Protein AF-A0A0A9VYI4-F1 (afdb_monomer_lite)

Secondary structure (DSSP, 8-state):
----------TTPPP----PPPPPPHHHHHHHHHHHHHTTSTTTHHHHHHHIIIIIHHHS-THHHHHSTHHHHHHHHHHHTT-TTHHHHHHHHHHHHHHHHHHHHHHHHHHHHTTS-----S--------------------TT-----HHHHHHHHHHHHTTT-THHHHHHHHH-S-HHHHHH---HHHHHHHHHHHHHHHHHHHHHHHTTTT-HHHHHHHHHHHHHHHHHH--GGGHHHHS-HHHHHHHHHHTT-HHHHHH-HHHHHHHHHHHTTS--TT---HHHHHHHHHHHHHHHHHHHHS----

Structure (mmCIF, N/CA/C/O backbone):
data_AF-A0A0A9VYI4-F1
#
_entry.id   AF-A0A0A9VYI4-F1
#
loop_
_atom_site.group_PDB
_atom_site.id
_atom_site.type_symbol
_atom_site.label_atom_id
_atom_site.label_alt_id
_atom_site.label_comp_id
_atom_site.label_asym_id
_atom_site.label_entity_id
_atom_site.label_seq_id
_atom_site.pdbx_PDB_ins_code
_atom_site.Cartn_x
_atom_site.Cartn_y
_atom_site.Cartn_z
_atom_site.occupancy
_atom_site.B_iso_or_equiv
_atom_site.auth_seq_id
_atom_site.auth_comp_id
_atom_site.auth_asym_id
_atom_site.auth_atom_id
_atom_site.pdbx_PDB_model_num
ATOM 1 N N . SER A 1 1 ? -53.044 5.949 -3.276 1.00 33.69 1 SER A N 1
ATOM 2 C CA . SER A 1 1 ? -52.878 4.978 -4.374 1.00 33.69 1 SER A CA 1
ATOM 3 C C . SER A 1 1 ? -51.502 5.225 -4.975 1.00 33.69 1 SER A C 1
ATOM 5 O O . SER A 1 1 ? -51.352 6.145 -5.762 1.00 33.69 1 SER A O 1
ATOM 7 N N . SER A 1 2 ? -50.434 4.781 -4.315 1.00 30.12 2 SER A N 1
ATOM 8 C CA . SER A 1 2 ? -49.841 3.434 -4.413 1.00 30.12 2 SER A CA 1
ATOM 9 C C . SER A 1 2 ? -49.265 3.139 -5.804 1.00 30.12 2 SER A C 1
ATOM 11 O O . SER A 1 2 ? -49.980 2.727 -6.711 1.00 30.12 2 SER A O 1
ATOM 13 N N . ASP A 1 3 ? -47.951 3.342 -5.850 1.00 31.67 3 ASP A N 1
ATOM 14 C CA . ASP A 1 3 ? -46.929 2.467 -6.419 1.00 31.67 3 ASP A CA 1
ATOM 15 C C . ASP A 1 3 ? -46.517 2.503 -7.897 1.00 31.67 3 ASP A C 1
ATOM 17 O O . ASP A 1 3 ? -47.270 2.246 -8.829 1.00 31.67 3 ASP A O 1
ATOM 21 N N . ALA A 1 4 ? -45.188 2.653 -7.981 1.00 35.19 4 ALA A N 1
ATOM 22 C CA . ALA A 1 4 ? -44.238 1.967 -8.843 1.00 35.19 4 ALA A CA 1
ATOM 23 C C . ALA A 1 4 ? -44.035 2.496 -10.270 1.00 35.19 4 ALA A C 1
ATOM 25 O O . ALA A 1 4 ? -44.777 2.193 -11.196 1.00 35.19 4 ALA A O 1
ATOM 26 N N . ASN A 1 5 ? -42.838 3.051 -10.497 1.00 30.39 5 ASN A N 1
ATOM 27 C CA . ASN A 1 5 ? -41.864 2.177 -11.141 1.00 30.39 5 ASN A CA 1
ATOM 28 C C . ASN A 1 5 ? -40.419 2.422 -10.681 1.00 30.39 5 ASN A C 1
ATOM 30 O O . ASN A 1 5 ? -39.885 3.528 -10.713 1.00 30.39 5 ASN A O 1
ATOM 34 N N . SER A 1 6 ? -39.846 1.317 -10.218 1.00 34.25 6 SER A N 1
ATOM 35 C CA . SER A 1 6 ? -38.499 1.039 -9.732 1.00 34.25 6 SER A CA 1
ATOM 36 C C . SER A 1 6 ? -37.360 1.807 -10.411 1.00 34.25 6 SER A C 1
ATOM 38 O O . SER A 1 6 ? -37.136 1.681 -11.616 1.00 34.25 6 SER A O 1
ATOM 40 N N . LYS A 1 7 ? -36.555 2.494 -9.592 1.00 36.56 7 LYS A N 1
ATOM 41 C CA . LYS A 1 7 ? -35.204 2.938 -9.949 1.00 36.56 7 LYS A CA 1
ATOM 42 C C . LYS A 1 7 ? -34.354 1.716 -10.305 1.00 36.56 7 LYS A C 1
ATOM 44 O O . LYS A 1 7 ? -34.224 0.788 -9.509 1.00 36.56 7 LYS A O 1
ATOM 49 N N . SER A 1 8 ? -33.769 1.739 -11.497 1.00 33.38 8 SER A N 1
ATOM 50 C CA . SER A 1 8 ? -32.748 0.796 -11.940 1.00 33.38 8 SER A CA 1
ATOM 51 C C . SER A 1 8 ? -31.575 0.797 -10.958 1.00 33.38 8 SER A C 1
ATOM 53 O O . SER A 1 8 ? -30.864 1.794 -10.834 1.00 33.38 8 SER A O 1
ATOM 55 N N . ILE A 1 9 ? -31.379 -0.318 -10.263 1.00 41.94 9 ILE A N 1
ATOM 56 C CA . ILE A 1 9 ? -30.203 -0.569 -9.431 1.00 41.94 9 ILE A CA 1
ATOM 57 C C . ILE A 1 9 ? -28.966 -0.521 -10.343 1.00 41.94 9 ILE A C 1
ATOM 59 O O . ILE A 1 9 ? -28.878 -1.252 -11.331 1.00 41.94 9 ILE A O 1
ATOM 63 N N . THR A 1 10 ? -28.055 0.398 -10.037 1.00 43.81 10 THR A N 1
ATOM 64 C CA . THR A 1 10 ? -26.840 0.744 -10.781 1.00 43.81 10 THR A CA 1
ATOM 65 C C . THR A 1 10 ? -25.903 -0.459 -10.921 1.00 43.81 10 THR A C 1
ATOM 67 O O . THR A 1 10 ? -25.236 -0.871 -9.978 1.00 43.81 10 THR A O 1
ATOM 70 N N . LYS A 1 11 ? -25.836 -1.022 -12.132 1.00 45.59 11 LYS A N 1
ATOM 71 C CA . LYS A 1 11 ? -24.975 -2.160 -12.508 1.00 45.59 11 LYS A CA 1
ATOM 72 C C . LYS A 1 11 ? -23.481 -1.812 -12.662 1.00 45.59 11 LYS A C 1
ATOM 74 O O . LYS A 1 11 ? -22.697 -2.716 -12.934 1.00 45.59 11 LYS A O 1
ATOM 79 N N . ASP A 1 12 ? -23.094 -0.551 -12.460 1.00 52.97 12 ASP A N 1
ATOM 80 C CA . ASP A 1 12 ? -21.754 -0.028 -12.784 1.00 52.97 12 ASP A CA 1
ATOM 81 C C . ASP A 1 12 ? -20.868 0.285 -11.561 1.00 52.97 12 ASP A C 1
ATOM 83 O O . ASP A 1 12 ? -19.755 0.789 -11.720 1.00 52.97 12 ASP A O 1
ATOM 87 N N . ALA A 1 13 ? -21.330 -0.002 -10.339 1.00 66.25 13 ALA A N 1
ATOM 88 C CA . ALA A 1 13 ? -20.546 0.248 -9.128 1.00 66.25 13 ALA A CA 1
ATOM 89 C C . ALA A 1 13 ? -19.421 -0.791 -8.976 1.00 66.25 13 ALA A C 1
ATOM 91 O O . ALA A 1 13 ? -19.648 -2.000 -9.085 1.00 66.25 13 ALA A O 1
ATOM 92 N N . TYR A 1 14 ? -18.197 -0.327 -8.725 1.00 77.62 14 TYR A N 1
ATOM 93 C CA . TYR A 1 14 ? -17.054 -1.219 -8.530 1.00 77.62 14 TYR A CA 1
ATOM 94 C C . TYR A 1 14 ? -17.149 -1.873 -7.139 1.00 77.62 14 TYR A C 1
ATOM 96 O O . TYR A 1 14 ? -17.493 -1.189 -6.172 1.00 77.62 14 TYR A O 1
ATOM 104 N N . PRO A 1 15 ? -16.871 -3.184 -6.996 1.00 78.69 15 PRO A N 1
ATOM 105 C CA . PRO A 1 15 ? -17.085 -3.878 -5.733 1.00 78.69 15 PRO A CA 1
ATOM 106 C C . PRO A 1 15 ? -16.186 -3.310 -4.633 1.00 78.69 15 PRO A C 1
ATOM 108 O O . PRO A 1 15 ? -14.973 -3.189 -4.798 1.00 78.69 15 PRO A O 1
ATOM 111 N N . GLN A 1 16 ? -16.794 -3.004 -3.491 1.00 82.12 16 GLN A N 1
ATOM 112 C CA . GLN A 1 16 ? -16.093 -2.578 -2.286 1.00 82.12 16 GLN A CA 1
ATOM 113 C C . GLN A 1 16 ? -16.206 -3.635 -1.195 1.00 82.12 16 GLN A C 1
ATOM 115 O O . GLN A 1 16 ? -17.232 -4.302 -1.058 1.00 82.12 16 GLN A O 1
ATOM 120 N N . ILE A 1 17 ? -15.143 -3.761 -0.403 1.00 83.56 17 ILE A N 1
ATOM 121 C CA . ILE A 1 17 ? -15.076 -4.711 0.705 1.00 83.56 17 ILE A CA 1
ATOM 122 C C . ILE A 1 17 ? -15.491 -3.980 1.979 1.00 83.56 17 ILE A C 1
ATOM 124 O O . ILE A 1 17 ? -14.754 -3.133 2.493 1.00 83.56 17 ILE A O 1
ATOM 128 N N . TYR A 1 18 ? -16.676 -4.331 2.468 1.00 84.06 18 TYR A N 1
ATOM 129 C CA . TYR A 1 18 ? -17.207 -3.902 3.754 1.00 84.06 18 TYR A CA 1
ATOM 130 C C . TYR A 1 18 ? -17.346 -5.110 4.671 1.00 84.06 18 TYR A C 1
ATOM 132 O O . TYR A 1 18 ? -17.880 -6.144 4.271 1.00 84.06 18 TYR A O 1
ATOM 140 N N . TRP A 1 19 ? -16.906 -4.954 5.915 1.00 84.62 19 TRP A N 1
ATOM 141 C CA . TRP A 1 19 ? -17.102 -5.954 6.954 1.00 84.62 19 TRP A CA 1
ATOM 142 C C . TRP A 1 19 ? -18.016 -5.406 8.037 1.00 84.62 19 TRP A C 1
ATOM 144 O O . TRP A 1 19 ? -17.810 -4.303 8.545 1.00 84.62 19 TRP A O 1
ATOM 154 N N . LEU A 1 20 ? -19.030 -6.196 8.382 1.00 81.19 20 LEU A N 1
ATOM 155 C CA . LEU A 1 20 ? -19.974 -5.856 9.437 1.00 81.19 20 LEU A CA 1
ATOM 156 C C . LEU A 1 20 ? -19.250 -5.818 10.783 1.00 81.19 20 LEU A C 1
ATOM 158 O O . LEU A 1 20 ? -18.507 -6.742 11.123 1.00 81.19 20 LEU A O 1
ATOM 162 N N . SER A 1 21 ? -19.476 -4.751 11.547 1.00 80.25 21 SER A N 1
ATOM 163 C CA . SER A 1 21 ? -18.945 -4.662 12.904 1.00 80.25 21 SER A CA 1
ATOM 164 C C . SER A 1 21 ? -19.629 -5.698 13.799 1.00 80.25 21 SER A C 1
ATOM 166 O O . SER A 1 21 ? -20.859 -5.790 13.775 1.00 80.25 21 SER A O 1
ATOM 168 N N . PRO A 1 22 ? -18.880 -6.447 14.627 1.00 83.75 22 PRO A N 1
ATOM 169 C CA . PRO A 1 22 ? -19.485 -7.222 15.700 1.00 83.75 22 PRO A CA 1
ATOM 170 C C . PRO A 1 22 ? -20.132 -6.285 16.731 1.00 83.75 22 PRO A C 1
ATOM 172 O O . PRO A 1 22 ? -19.741 -5.120 16.864 1.00 83.75 22 PRO A O 1
ATOM 175 N N . ALA A 1 23 ? -21.112 -6.807 17.470 1.00 84.81 23 ALA A N 1
ATOM 176 C CA . ALA A 1 23 ? -21.667 -6.115 18.626 1.00 84.81 23 ALA A CA 1
ATOM 177 C C . ALA A 1 23 ? -20.624 -6.091 19.750 1.00 84.81 23 ALA A C 1
ATOM 179 O O . ALA A 1 23 ? -20.079 -7.133 20.111 1.00 84.81 23 ALA A O 1
ATOM 180 N N . LEU A 1 24 ? -20.349 -4.902 20.284 1.00 86.94 24 LEU A N 1
ATOM 181 C CA . LEU A 1 24 ? -19.372 -4.697 21.351 1.00 86.94 24 LEU A CA 1
ATOM 182 C C . LEU A 1 24 ? -20.066 -4.513 22.692 1.00 86.94 24 LEU A C 1
ATOM 184 O O . LEU A 1 24 ? -21.113 -3.865 22.771 1.00 86.94 24 LEU A O 1
ATOM 188 N N . ALA A 1 25 ? -19.456 -5.045 23.751 1.00 89.56 25 ALA A N 1
ATOM 189 C CA . ALA A 1 25 ? -19.899 -4.753 25.103 1.00 89.56 25 ALA A CA 1
ATOM 190 C C . ALA A 1 25 ? -19.593 -3.289 25.463 1.00 89.56 25 ALA A C 1
ATOM 192 O O . ALA A 1 25 ? -18.693 -2.653 24.911 1.00 89.56 25 ALA A O 1
ATOM 193 N N . GLU A 1 26 ? -20.317 -2.731 26.433 1.00 90.06 26 GLU A N 1
ATOM 194 C CA . GLU A 1 26 ? -20.100 -1.341 26.853 1.00 90.06 26 GLU A CA 1
ATOM 195 C C . GLU A 1 26 ? -18.687 -1.118 27.426 1.00 90.06 26 GLU A C 1
ATOM 197 O O . GLU A 1 26 ? -18.101 -0.047 27.249 1.00 90.06 26 GLU A O 1
ATOM 202 N N . SER A 1 27 ? -18.117 -2.136 28.082 1.00 91.38 27 SER A N 1
ATOM 203 C CA . SER A 1 27 ? -16.725 -2.138 28.549 1.00 91.38 27 SER A CA 1
ATOM 204 C C . SER A 1 27 ? -15.740 -1.956 27.398 1.00 91.38 27 SER A C 1
ATOM 206 O O . SER A 1 27 ? -14.830 -1.137 27.491 1.00 91.38 27 SER A O 1
ATOM 208 N N . ASP A 1 28 ? -15.965 -2.659 26.294 1.00 90.94 28 ASP A N 1
ATOM 209 C CA . ASP A 1 28 ? -15.087 -2.658 25.126 1.00 90.94 28 ASP A CA 1
ATOM 210 C C . ASP A 1 28 ? -15.102 -1.295 24.437 1.00 90.94 28 ASP A C 1
ATOM 212 O O . ASP A 1 28 ? -14.060 -0.728 24.111 1.00 90.94 28 ASP A O 1
ATOM 216 N N . ILE A 1 29 ? -16.294 -0.707 24.310 1.00 89.19 29 ILE A N 1
ATOM 217 C CA . ILE A 1 29 ? -16.465 0.647 23.779 1.00 89.19 29 ILE A CA 1
ATOM 218 C C . ILE A 1 29 ? -15.710 1.663 24.651 1.00 89.19 29 ILE A C 1
ATOM 220 O O . ILE A 1 29 ? -15.087 2.588 24.124 1.00 89.19 29 ILE A O 1
ATOM 224 N N . LYS A 1 30 ? -15.734 1.507 25.983 1.00 91.38 30 LYS A N 1
ATOM 225 C CA . LYS A 1 30 ? -14.969 2.371 26.899 1.00 91.38 30 LYS A CA 1
ATOM 226 C C . LYS A 1 30 ? -13.463 2.217 26.682 1.00 91.38 30 LYS A C 1
ATOM 228 O O . LYS A 1 30 ? -12.783 3.237 26.612 1.00 91.38 30 LYS A O 1
ATOM 233 N N . VAL A 1 31 ? -12.958 0.993 26.509 1.00 92.12 31 VAL A N 1
ATOM 234 C CA . VAL A 1 31 ? -11.537 0.743 26.201 1.00 92.12 31 VAL A CA 1
ATOM 235 C C . VAL A 1 31 ? -11.129 1.452 24.909 1.00 92.12 31 VAL A C 1
ATOM 237 O O . VAL A 1 31 ? -10.170 2.224 24.917 1.00 92.12 31 VAL A O 1
ATOM 240 N N . LEU A 1 32 ? -11.886 1.273 23.822 1.00 91.31 32 LEU A N 1
ATOM 241 C CA . LEU A 1 32 ? -11.589 1.900 22.528 1.00 91.31 32 LEU A CA 1
ATOM 242 C C . LEU A 1 32 ? -11.612 3.434 22.601 1.00 91.31 32 LEU A C 1
ATOM 244 O O . LEU A 1 32 ? -10.727 4.093 22.053 1.00 91.31 32 LEU A O 1
ATOM 248 N N . ARG A 1 33 ? -12.572 4.018 23.332 1.00 91.12 33 ARG A N 1
ATOM 249 C CA . ARG A 1 33 ? -12.625 5.473 23.558 1.00 91.12 33 ARG A CA 1
ATOM 250 C C . ARG A 1 33 ? -11.429 5.982 24.353 1.00 91.12 33 ARG A C 1
ATOM 252 O O . ARG A 1 33 ? -10.874 7.014 23.983 1.00 91.12 33 ARG A O 1
ATOM 259 N N . THR A 1 34 ? -11.019 5.276 25.406 1.00 92.62 34 THR A N 1
ATOM 260 C CA . THR A 1 34 ? -9.830 5.640 26.190 1.00 92.62 34 THR A CA 1
ATOM 261 C C . THR A 1 34 ? -8.583 5.617 25.314 1.00 92.62 34 THR A C 1
ATOM 263 O O . THR A 1 34 ? -7.843 6.596 25.295 1.00 92.62 34 THR A O 1
ATOM 266 N N . VAL A 1 35 ? -8.398 4.567 24.508 1.00 93.19 35 VAL A N 1
ATOM 267 C CA . VAL A 1 35 ? -7.280 4.485 23.556 1.00 93.19 35 VAL A CA 1
ATOM 268 C C . VAL A 1 35 ? -7.323 5.646 22.565 1.00 93.19 35 VAL A C 1
ATOM 270 O O . VAL A 1 35 ? -6.321 6.334 22.384 1.00 93.19 35 VAL A O 1
ATOM 273 N N . SER A 1 36 ? -8.483 5.931 21.963 1.00 91.69 36 SER A N 1
ATOM 274 C CA . SER A 1 36 ? -8.618 7.068 21.047 1.00 91.69 36 SER A CA 1
ATOM 275 C C . SER A 1 36 ? -8.328 8.414 21.720 1.00 91.69 36 SER A C 1
ATOM 277 O O . SER A 1 36 ? -7.853 9.322 21.036 1.00 91.69 36 SER A O 1
ATOM 279 N N . HIS A 1 37 ? -8.634 8.579 23.008 1.00 91.88 37 HIS A N 1
ATOM 280 C CA . HIS A 1 37 ? -8.335 9.801 23.750 1.00 91.88 37 HIS A CA 1
ATOM 281 C C . HIS A 1 37 ? -6.833 9.926 24.025 1.00 91.88 37 HIS A C 1
ATOM 283 O O . HIS A 1 37 ? -6.243 10.948 23.681 1.00 91.88 37 HIS A O 1
ATOM 289 N N . SER A 1 38 ? -6.196 8.868 24.531 1.00 92.56 38 SER A N 1
ATOM 290 C CA . SER A 1 38 ? -4.756 8.852 24.817 1.00 92.56 38 SER A CA 1
ATOM 291 C C . SER A 1 38 ? -3.892 8.977 23.559 1.00 92.56 38 SER A C 1
ATOM 293 O O . SER A 1 38 ? -2.821 9.567 23.618 1.00 92.56 38 SER A O 1
ATOM 295 N N . LEU A 1 39 ? -4.358 8.514 22.392 1.00 90.25 39 LEU A N 1
ATOM 296 C CA . LEU A 1 39 ? -3.672 8.757 21.113 1.00 90.25 39 LEU A CA 1
ATOM 297 C C . LEU A 1 39 ? -3.637 10.241 20.712 1.00 90.25 39 LEU A C 1
ATOM 299 O O . LEU A 1 39 ? -2.783 10.641 19.925 1.00 90.25 39 LEU A O 1
ATOM 303 N N . ARG A 1 40 ? -4.572 11.057 21.209 1.00 88.62 40 ARG A N 1
ATOM 304 C CA . ARG A 1 40 ? -4.614 12.504 20.939 1.00 88.62 40 ARG A CA 1
ATOM 305 C C . ARG A 1 40 ? -3.792 13.307 21.944 1.00 88.62 40 ARG A C 1
ATOM 307 O O . ARG A 1 40 ? -3.509 14.475 21.680 1.00 88.62 40 ARG A O 1
ATOM 314 N N . ASP A 1 41 ? -3.423 12.693 23.062 1.00 89.00 41 ASP A N 1
ATOM 315 C CA . ASP A 1 41 ? -2.553 13.279 24.070 1.00 89.00 41 ASP A CA 1
ATOM 316 C C . ASP A 1 41 ? -1.083 13.053 23.693 1.00 89.00 41 ASP A C 1
ATOM 318 O O . ASP A 1 41 ? -0.644 11.927 23.467 1.00 89.00 41 ASP A O 1
ATOM 322 N N . ARG A 1 42 ? -0.302 14.133 23.628 1.00 83.06 42 ARG A N 1
ATOM 323 C CA . ARG A 1 42 ? 1.111 14.077 23.234 1.00 83.06 42 ARG A CA 1
ATOM 324 C C . ARG A 1 42 ? 1.964 13.294 24.224 1.00 83.06 42 ARG A C 1
ATOM 326 O O . ARG A 1 42 ? 2.914 12.653 23.791 1.00 83.06 42 ARG A O 1
ATOM 333 N N . GLU A 1 43 ? 1.637 13.339 25.511 1.00 86.31 43 GLU A N 1
ATOM 334 C CA . GLU A 1 43 ? 2.449 12.690 26.545 1.00 86.31 43 GLU A CA 1
ATOM 335 C C . GLU A 1 43 ? 2.191 11.185 26.624 1.00 86.31 43 GLU A C 1
ATOM 337 O O . GLU A 1 43 ? 3.098 10.430 26.949 1.00 86.31 43 GLU A O 1
ATOM 342 N N . GLN A 1 44 ? 0.974 10.751 26.285 1.00 88.62 44 GLN A N 1
ATOM 343 C CA . GLN A 1 44 ? 0.540 9.355 26.409 1.00 88.62 44 GLN A CA 1
ATOM 344 C C . GLN A 1 44 ? 0.474 8.613 25.072 1.00 88.62 44 GLN A C 1
ATOM 346 O O . GLN A 1 44 ? 0.225 7.404 25.046 1.00 88.62 44 GLN A O 1
ATOM 351 N N . CYS A 1 45 ? 0.652 9.313 23.944 1.00 90.06 45 CYS A N 1
ATOM 352 C CA . CYS A 1 45 ? 0.449 8.718 22.627 1.00 90.06 45 CYS A CA 1
ATOM 353 C C . CYS A 1 45 ? 1.345 7.496 22.396 1.00 90.06 45 CYS A C 1
ATOM 355 O O . CYS A 1 45 ? 0.888 6.512 21.821 1.00 90.06 45 CYS A O 1
ATOM 357 N N . ARG A 1 46 ? 2.593 7.500 22.877 1.00 89.88 46 ARG A N 1
ATOM 358 C CA . ARG A 1 46 ? 3.529 6.386 22.682 1.00 89.88 46 ARG A CA 1
ATOM 359 C C . ARG A 1 46 ? 3.066 5.121 23.404 1.00 89.88 46 ARG A C 1
ATOM 361 O O . ARG A 1 46 ? 3.070 4.037 22.818 1.00 89.88 46 ARG A O 1
ATOM 368 N N . GLU A 1 47 ? 2.663 5.249 24.660 1.00 92.12 47 GLU A N 1
ATOM 369 C CA . GLU A 1 47 ? 2.129 4.172 25.493 1.00 92.12 47 GLU A CA 1
ATOM 370 C C . GLU A 1 47 ? 0.813 3.657 24.909 1.00 92.12 47 GLU A C 1
ATOM 372 O O . GLU A 1 47 ? 0.625 2.446 24.799 1.00 92.12 47 GLU A O 1
ATOM 377 N N . ALA A 1 48 ? -0.047 4.565 24.440 1.00 93.56 48 ALA A N 1
ATOM 378 C CA . ALA A 1 48 ? -1.301 4.225 23.781 1.00 93.56 48 ALA A CA 1
ATOM 379 C C . ALA A 1 48 ? -1.087 3.448 22.472 1.00 93.56 48 ALA A C 1
ATOM 381 O O . ALA A 1 48 ? -1.774 2.455 22.249 1.00 93.56 48 ALA A O 1
ATOM 382 N N . ILE A 1 49 ? -0.119 3.835 21.629 1.00 93.00 49 ILE A N 1
ATOM 383 C CA . ILE A 1 49 ? 0.215 3.091 20.400 1.00 93.00 49 ILE A CA 1
ATOM 384 C C . ILE A 1 49 ? 0.755 1.698 20.744 1.00 93.00 49 ILE A C 1
ATOM 386 O O . ILE A 1 49 ? 0.389 0.718 20.096 1.00 93.00 49 ILE A O 1
ATOM 390 N N . ASN A 1 50 ? 1.610 1.583 21.765 1.00 92.88 50 ASN A N 1
ATOM 391 C CA . ASN A 1 50 ? 2.130 0.284 22.190 1.00 92.88 50 ASN A CA 1
ATOM 392 C C . ASN A 1 50 ? 1.008 -0.622 22.699 1.00 92.88 50 ASN A C 1
ATOM 394 O O . ASN A 1 50 ? 0.897 -1.746 22.224 1.00 92.88 50 ASN A O 1
ATOM 398 N N . PHE A 1 51 ? 0.154 -0.121 23.594 1.00 93.19 51 PHE A N 1
ATOM 399 C CA . PHE A 1 51 ? -1.004 -0.859 24.096 1.00 93.19 51 PHE A CA 1
ATOM 400 C C . PHE A 1 51 ? -1.964 -1.256 22.968 1.00 93.19 51 PHE A C 1
ATOM 402 O O . PHE A 1 51 ? -2.441 -2.391 22.925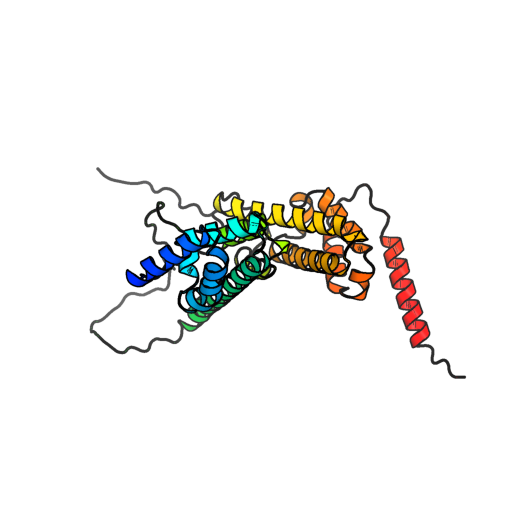 1.00 93.19 51 PHE A O 1
ATOM 409 N N . LEU A 1 52 ? -2.193 -0.351 22.010 1.00 93.94 52 LEU A N 1
ATOM 410 C CA . LEU A 1 52 ? -2.990 -0.640 20.826 1.00 93.94 52 LEU A CA 1
ATOM 411 C C . LEU A 1 52 ? -2.394 -1.811 20.034 1.00 93.94 52 LEU A C 1
ATOM 413 O O . LEU A 1 52 ? -3.095 -2.767 19.722 1.00 93.94 52 LEU A O 1
ATOM 417 N N . SER A 1 53 ? -1.094 -1.758 19.751 1.00 91.94 53 SER A N 1
ATOM 418 C CA . SER A 1 53 ? -0.402 -2.763 18.945 1.00 91.94 53 SER A CA 1
ATOM 419 C C . SER A 1 53 ? -0.278 -4.127 19.627 1.00 91.94 53 SER A C 1
ATOM 421 O O . SER A 1 53 ? -0.286 -5.140 18.930 1.00 91.94 53 SER A O 1
ATOM 423 N N . THR A 1 54 ? -0.108 -4.174 20.951 1.00 91.00 54 THR A N 1
ATOM 424 C CA . THR A 1 54 ? 0.197 -5.422 21.672 1.00 91.00 54 THR A CA 1
ATOM 425 C C . THR A 1 54 ? -1.022 -6.098 22.280 1.00 91.00 54 THR A C 1
ATOM 427 O O . THR A 1 54 ? -1.016 -7.319 22.399 1.00 91.00 54 THR A O 1
ATOM 430 N N . VAL A 1 55 ? -2.045 -5.331 22.661 1.00 91.94 55 VAL A N 1
ATOM 431 C CA . VAL A 1 55 ? -3.233 -5.848 23.354 1.00 91.94 55 VAL A CA 1
ATOM 432 C C . VAL A 1 55 ? -4.459 -5.684 22.468 1.00 91.94 55 VAL A C 1
ATOM 434 O O . VAL A 1 55 ? -5.052 -6.655 22.013 1.00 91.94 55 VAL A O 1
ATOM 437 N N . VAL A 1 56 ? -4.799 -4.442 22.132 1.00 93.06 56 VAL A N 1
ATOM 438 C CA . VAL A 1 56 ? -6.087 -4.123 21.502 1.00 93.06 56 VAL A CA 1
ATOM 439 C C . VAL A 1 56 ? -6.214 -4.751 20.109 1.00 93.06 56 VAL A C 1
ATOM 441 O O . VAL A 1 56 ? -7.250 -5.321 19.796 1.00 93.06 56 VAL A O 1
ATOM 444 N N . LEU A 1 57 ? -5.170 -4.716 19.275 1.00 91.75 57 LEU A N 1
ATOM 445 C CA . LEU A 1 57 ? -5.199 -5.357 17.950 1.00 91.75 57 LEU A CA 1
ATOM 446 C C . LEU A 1 57 ? -5.238 -6.895 17.996 1.00 91.75 57 LEU A C 1
ATOM 448 O O . LEU A 1 57 ? -5.529 -7.513 16.971 1.00 91.75 57 LEU A O 1
ATOM 452 N N . GLN A 1 58 ? -4.920 -7.504 19.142 1.00 89.00 58 GLN A N 1
ATOM 453 C CA . GLN A 1 58 ? -4.989 -8.954 19.341 1.00 89.00 58 GLN A CA 1
ATOM 454 C C . GLN A 1 58 ? -6.361 -9.382 19.874 1.00 89.00 58 GLN A C 1
ATOM 456 O O . GLN A 1 58 ? -6.887 -10.409 19.448 1.00 89.00 58 GLN A O 1
ATOM 461 N N . ASP A 1 59 ? -6.946 -8.576 20.761 1.00 89.38 59 ASP A N 1
ATOM 462 C CA . ASP A 1 59 ? -8.217 -8.883 21.422 1.00 89.38 59 ASP A CA 1
ATOM 463 C C . ASP A 1 59 ? -9.436 -8.480 20.580 1.00 89.38 59 ASP A C 1
ATOM 465 O O . ASP A 1 59 ? -10.496 -9.104 20.668 1.00 89.38 59 ASP A O 1
ATOM 469 N N . PHE A 1 60 ? -9.297 -7.449 19.740 1.00 90.25 60 PHE A N 1
ATOM 470 C CA . PHE A 1 60 ? -10.384 -6.929 18.919 1.00 90.25 60 PHE A CA 1
ATOM 471 C C . PHE A 1 60 ? -10.235 -7.319 17.450 1.00 90.25 60 PHE A C 1
ATOM 473 O O . PHE A 1 60 ? -9.171 -7.131 16.852 1.00 90.25 60 PHE A O 1
ATOM 480 N N . PRO A 1 61 ? -11.315 -7.788 16.805 1.00 90.19 61 PRO A N 1
ATOM 481 C CA . PRO A 1 61 ? -11.269 -8.086 15.389 1.00 90.19 61 PRO A CA 1
ATOM 482 C C . PRO A 1 61 ? -11.135 -6.795 14.551 1.00 90.19 61 PRO A C 1
ATOM 484 O O . PRO A 1 61 ? -11.741 -5.763 14.868 1.00 90.19 61 PRO A O 1
ATOM 487 N N . PRO A 1 62 ? -10.355 -6.824 13.456 1.00 90.31 62 PRO A N 1
ATOM 488 C CA . PRO A 1 62 ? -9.870 -5.612 12.801 1.00 90.31 62 PRO A CA 1
ATOM 489 C C . PRO A 1 62 ? -10.970 -4.789 12.113 1.00 90.31 62 PRO A C 1
ATOM 491 O O . PRO A 1 62 ? -10.811 -3.583 11.925 1.00 90.31 62 PRO A O 1
ATOM 494 N N . GLN A 1 63 ? -12.115 -5.397 11.780 1.00 89.62 63 GLN A N 1
ATOM 495 C CA . GLN A 1 63 ? -13.257 -4.688 11.199 1.00 89.62 63 GLN A CA 1
ATOM 496 C C . GLN A 1 63 ? -13.855 -3.620 12.123 1.00 89.62 63 GLN A C 1
ATOM 498 O O . GLN A 1 63 ? -14.502 -2.697 11.631 1.00 89.62 63 GLN A O 1
ATOM 503 N N . ILE A 1 64 ? -13.641 -3.705 13.441 1.00 90.38 64 ILE A N 1
ATOM 504 C CA . ILE A 1 64 ? -14.128 -2.686 14.381 1.00 90.38 64 ILE A CA 1
ATOM 505 C C . ILE A 1 64 ? -13.496 -1.335 14.063 1.00 90.38 64 ILE A C 1
ATOM 507 O O . ILE A 1 64 ? -14.203 -0.339 13.998 1.00 90.38 64 ILE A O 1
ATOM 511 N N . PHE A 1 65 ? -12.194 -1.305 13.785 1.00 91.00 65 PHE A N 1
ATOM 512 C CA . PHE A 1 65 ? -11.462 -0.063 13.524 1.00 91.00 65 PHE A CA 1
ATOM 513 C C . PHE A 1 65 ? -11.796 0.551 12.160 1.00 91.00 65 PHE A C 1
ATOM 515 O O . PHE A 1 65 ? -11.632 1.752 11.965 1.00 91.00 65 PHE A O 1
ATOM 522 N N . LEU A 1 66 ? -12.279 -0.257 11.210 1.00 89.12 66 LEU A N 1
ATOM 523 C CA . LEU A 1 66 ? -12.825 0.254 9.951 1.00 89.12 66 LEU A CA 1
ATOM 524 C C . LEU A 1 66 ? -14.211 0.884 10.152 1.00 89.12 66 LEU A C 1
ATOM 526 O O . LEU A 1 66 ? -14.546 1.856 9.480 1.00 89.12 66 LEU A O 1
ATOM 530 N N . ASN A 1 67 ? -15.005 0.367 11.093 1.00 87.19 67 ASN A N 1
ATOM 531 C CA . ASN A 1 67 ? -16.329 0.903 11.403 1.00 87.19 67 ASN A CA 1
ATOM 532 C C . ASN A 1 67 ? -16.275 2.128 12.331 1.00 87.19 67 ASN A C 1
ATOM 534 O O . ASN A 1 67 ? -16.900 3.143 12.031 1.00 87.19 67 ASN A O 1
ATOM 538 N N . ASP A 1 68 ? -15.487 2.068 13.404 1.00 86.06 68 ASP A N 1
ATOM 539 C CA . ASP A 1 68 ? -15.133 3.207 14.252 1.00 86.06 68 ASP A CA 1
ATOM 540 C C . ASP A 1 68 ? -13.723 3.696 13.901 1.00 86.06 68 ASP A C 1
ATOM 542 O O . ASP A 1 68 ? -12.704 3.233 14.422 1.00 86.06 68 ASP A O 1
ATOM 546 N N . THR A 1 69 ? -13.667 4.671 12.996 1.00 88.06 69 THR A N 1
ATOM 547 C CA . THR A 1 69 ? -12.412 5.168 12.425 1.00 88.06 69 THR A CA 1
ATOM 548 C C . THR A 1 69 ? -11.640 6.103 13.355 1.00 88.06 69 THR A C 1
ATOM 550 O O . THR A 1 69 ? -10.595 6.614 12.956 1.00 88.06 69 THR A O 1
ATOM 553 N N . SER A 1 70 ? -12.131 6.390 14.565 1.00 88.75 70 SER A N 1
ATOM 554 C CA . SER A 1 70 ? -11.535 7.381 15.478 1.00 88.75 70 SER A CA 1
ATOM 555 C C . SER A 1 70 ? -10.069 7.076 15.817 1.00 88.75 70 SER A C 1
ATOM 557 O O . SER A 1 70 ? -9.209 7.967 15.776 1.00 88.75 70 SER A O 1
ATOM 559 N N . VAL A 1 71 ? -9.772 5.801 16.074 1.00 90.44 71 VAL A N 1
ATOM 560 C CA . VAL A 1 71 ? -8.420 5.290 16.331 1.00 90.44 71 VAL A CA 1
ATOM 561 C C . VAL A 1 71 ? -7.552 5.405 15.075 1.00 90.44 71 VAL A C 1
ATOM 563 O O . VAL A 1 71 ? -6.458 5.967 15.140 1.00 90.44 71 VAL A O 1
ATOM 566 N N . LEU A 1 72 ? -8.051 4.955 13.915 1.00 90.50 72 LEU A N 1
ATOM 567 C CA . LEU A 1 72 ? -7.301 4.995 12.652 1.00 90.50 72 LEU A CA 1
ATOM 568 C C . LEU A 1 72 ? -6.987 6.423 12.203 1.00 90.50 72 LEU A C 1
ATOM 570 O O . LEU A 1 72 ? -5.863 6.705 11.803 1.00 90.50 72 LEU A O 1
ATOM 574 N N . GLN A 1 73 ? -7.945 7.342 12.309 1.00 89.31 73 GLN A N 1
ATOM 575 C CA . GLN A 1 73 ? -7.735 8.755 11.991 1.00 89.31 73 GLN A CA 1
ATOM 576 C C . GLN A 1 73 ? -6.667 9.382 12.893 1.00 89.31 73 GLN A C 1
ATOM 578 O O . GLN A 1 73 ? -5.842 10.160 12.413 1.00 89.31 73 GLN A O 1
ATOM 583 N N . SER A 1 74 ? -6.649 9.020 14.180 1.00 89.62 74 SER A N 1
ATOM 584 C CA . SER A 1 74 ? -5.636 9.502 15.124 1.00 89.62 74 SER A CA 1
ATOM 585 C C . SER A 1 74 ? -4.247 8.954 14.769 1.00 89.62 74 SER A C 1
ATOM 587 O O . SER A 1 74 ? -3.298 9.728 14.677 1.00 89.62 74 SER A O 1
ATOM 589 N N . LEU A 1 75 ? -4.132 7.655 14.460 1.00 89.50 75 LEU A N 1
ATOM 590 C CA . LEU A 1 75 ? -2.875 7.047 14.001 1.00 89.50 75 LEU A CA 1
ATOM 591 C C . LEU A 1 75 ? -2.364 7.660 12.692 1.00 89.50 75 LEU A C 1
ATOM 593 O O . LEU A 1 75 ? -1.189 7.999 12.588 1.00 89.50 75 LEU A O 1
ATOM 597 N N . LEU A 1 76 ? -3.239 7.831 11.700 1.00 87.94 76 LEU A N 1
ATOM 598 C CA . LEU A 1 76 ? -2.881 8.410 10.404 1.00 87.94 76 LEU A CA 1
ATOM 599 C C . LEU A 1 76 ? -2.437 9.871 10.526 1.00 87.94 76 LEU A C 1
ATOM 601 O O . LEU A 1 76 ? -1.550 10.298 9.793 1.00 87.94 76 LEU A O 1
ATOM 605 N N . ARG A 1 77 ? -3.030 10.634 11.450 1.00 88.00 77 ARG A N 1
ATOM 606 C CA . ARG A 1 77 ? -2.590 11.998 11.764 1.00 88.00 77 ARG A CA 1
ATOM 607 C C . ARG A 1 77 ? -1.200 12.007 12.404 1.00 88.00 77 ARG A C 1
ATOM 609 O O . ARG A 1 77 ? -0.339 12.756 11.962 1.00 88.00 77 ARG A O 1
ATOM 616 N N . LEU A 1 78 ? -0.957 11.140 13.390 1.00 87.69 78 LEU A N 1
ATOM 617 C CA . LEU A 1 78 ? 0.360 11.017 14.030 1.00 87.69 78 LEU A CA 1
ATOM 618 C C . LEU A 1 78 ? 1.457 10.587 13.045 1.00 87.69 78 LEU A C 1
ATOM 620 O O . LEU A 1 78 ? 2.607 11.005 13.185 1.00 87.69 78 LEU A O 1
ATOM 624 N N . ALA A 1 79 ? 1.099 9.763 12.056 1.00 86.00 79 ALA A N 1
ATOM 625 C CA . ALA A 1 79 ? 2.003 9.330 10.999 1.00 86.00 79 ALA A CA 1
ATOM 626 C C . ALA A 1 79 ? 2.383 10.484 10.051 1.00 86.00 79 ALA A C 1
ATOM 628 O O . ALA A 1 79 ? 3.533 10.586 9.629 1.00 86.00 79 ALA A O 1
ATOM 629 N N . GLU A 1 80 ? 1.428 11.365 9.745 1.00 82.62 80 GLU A N 1
ATOM 630 C CA . GLU A 1 80 ? 1.621 12.534 8.881 1.00 82.62 80 GLU A CA 1
ATOM 631 C C . GLU A 1 80 ? 2.480 13.621 9.542 1.00 82.62 80 GLU A C 1
ATOM 633 O O . GLU A 1 80 ? 3.352 14.195 8.890 1.00 82.62 80 GLU A O 1
ATOM 638 N N . ASP A 1 81 ? 2.305 13.839 10.848 1.00 82.00 81 ASP A N 1
ATOM 639 C CA . ASP A 1 81 ? 3.021 14.867 11.615 1.00 82.00 81 ASP A CA 1
ATOM 640 C C . ASP A 1 81 ? 4.531 14.569 11.796 1.00 82.00 81 ASP A C 1
ATOM 642 O O . ASP A 1 81 ? 5.246 15.382 12.384 1.00 82.00 81 ASP A O 1
ATOM 646 N N . LYS A 1 82 ? 5.035 13.418 11.310 1.00 75.06 82 LYS A N 1
ATOM 647 C CA . LYS A 1 82 ? 6.445 12.967 11.418 1.00 75.06 82 LYS A CA 1
ATOM 648 C C . LYS A 1 82 ? 7.037 13.180 12.816 1.00 75.06 82 LYS A C 1
ATOM 650 O O . LYS A 1 82 ? 8.138 13.702 12.992 1.00 75.06 82 LYS A O 1
ATOM 655 N N . THR A 1 83 ? 6.260 12.801 13.825 1.00 73.25 83 THR A N 1
ATOM 656 C CA . THR A 1 83 ? 6.621 12.956 15.239 1.00 73.25 83 THR A CA 1
ATOM 657 C C . THR A 1 83 ? 7.810 12.062 15.620 1.00 73.25 83 THR A C 1
ATOM 659 O O . THR A 1 83 ? 8.147 11.111 14.915 1.00 73.25 83 THR A O 1
ATOM 662 N N . HIS A 1 84 ? 8.402 12.290 16.799 1.00 73.88 84 HIS A N 1
ATOM 663 C CA . HIS A 1 84 ? 9.434 11.411 17.378 1.00 73.88 84 HIS A CA 1
ATOM 664 C C . HIS A 1 84 ? 8.979 9.952 17.609 1.00 73.88 84 HIS A C 1
ATOM 666 O O . HIS A 1 84 ? 9.782 9.131 18.041 1.00 73.88 84 HIS A O 1
ATOM 672 N N . HIS A 1 85 ? 7.711 9.620 17.343 1.00 82.62 85 HIS A N 1
ATOM 673 C CA . HIS A 1 85 ? 7.126 8.287 17.512 1.00 82.62 85 HIS A CA 1
ATOM 674 C C . HIS A 1 85 ? 6.789 7.607 16.177 1.00 82.62 85 HIS A C 1
ATOM 676 O O . HIS A 1 85 ? 6.030 6.637 16.151 1.00 82.62 85 HIS A O 1
ATOM 682 N N . GLN A 1 86 ? 7.314 8.123 15.060 1.00 84.56 86 GLN A N 1
ATOM 683 C CA . GLN A 1 86 ? 6.997 7.641 13.715 1.00 84.56 86 GLN A CA 1
ATOM 684 C C . GLN A 1 86 ? 7.276 6.138 13.537 1.00 84.56 86 GLN A C 1
ATOM 686 O O . GLN A 1 86 ? 6.485 5.439 12.907 1.00 84.56 86 GLN A O 1
ATOM 691 N N . ASP A 1 87 ? 8.349 5.620 14.133 1.00 86.56 87 ASP A N 1
ATOM 692 C CA . ASP A 1 87 ? 8.699 4.196 14.131 1.00 86.56 87 ASP A CA 1
ATOM 693 C C . ASP A 1 87 ? 7.612 3.331 14.792 1.00 86.56 87 ASP A C 1
ATOM 695 O O . ASP A 1 87 ? 7.177 2.321 14.230 1.00 86.56 87 ASP A O 1
ATOM 699 N N . VAL A 1 88 ? 7.117 3.758 15.957 1.00 89.00 88 VAL A N 1
ATOM 700 C CA . VAL A 1 88 ? 6.077 3.046 16.710 1.00 89.00 88 VAL A CA 1
ATOM 701 C C . VAL A 1 88 ? 4.740 3.095 15.964 1.00 89.00 88 VAL A C 1
ATOM 703 O O . VAL A 1 88 ? 4.032 2.087 15.904 1.00 89.00 88 VAL A O 1
ATOM 706 N N . VAL A 1 89 ? 4.411 4.235 15.344 1.00 90.69 89 VAL A N 1
ATOM 707 C CA . VAL A 1 89 ? 3.193 4.403 14.534 1.00 90.69 89 VAL A CA 1
ATOM 708 C C . VAL A 1 89 ? 3.220 3.498 13.298 1.00 90.69 89 VAL A C 1
ATOM 710 O O . VAL A 1 89 ? 2.261 2.762 13.062 1.00 90.69 89 VAL A O 1
ATOM 713 N N . ILE A 1 90 ? 4.320 3.501 12.535 1.00 89.88 90 ILE A N 1
ATOM 714 C CA . ILE A 1 90 ? 4.488 2.650 11.343 1.00 89.88 90 ILE A CA 1
ATOM 715 C C . ILE A 1 90 ? 4.381 1.170 11.720 1.00 89.88 90 ILE A C 1
ATOM 717 O O . ILE A 1 90 ? 3.715 0.399 11.021 1.00 89.88 90 ILE A O 1
ATOM 721 N N . ARG A 1 91 ? 4.988 0.766 12.844 1.00 90.19 91 ARG A N 1
ATOM 722 C CA . ARG A 1 91 ? 4.874 -0.604 13.356 1.00 90.19 91 ARG A CA 1
ATOM 723 C C . ARG A 1 91 ? 3.424 -0.963 13.672 1.00 90.19 91 ARG A C 1
ATOM 725 O O . ARG A 1 91 ? 2.945 -1.983 13.191 1.00 90.19 91 ARG A O 1
ATOM 732 N N . CYS A 1 92 ? 2.706 -0.114 14.405 1.00 92.19 92 CYS A N 1
ATOM 733 C CA . CYS A 1 92 ? 1.302 -0.356 14.744 1.00 92.19 92 CYS A CA 1
ATOM 734 C C . CYS A 1 92 ? 0.412 -0.479 13.496 1.00 92.19 92 CYS A C 1
ATOM 736 O O . CYS A 1 92 ? -0.449 -1.354 13.431 1.00 92.19 92 CYS A O 1
ATOM 738 N N . LEU A 1 93 ? 0.627 0.364 12.481 1.00 92.25 93 LEU A N 1
ATOM 739 C CA . LEU A 1 93 ? -0.107 0.281 11.214 1.00 92.25 93 LEU A CA 1
ATOM 740 C C . LEU A 1 93 ? 0.254 -0.980 10.420 1.00 92.25 93 LEU A C 1
ATOM 742 O O . LEU A 1 93 ? -0.606 -1.563 9.762 1.00 92.25 93 LEU A O 1
ATOM 746 N N . SER A 1 94 ? 1.502 -1.439 10.509 1.00 90.62 94 SER A N 1
ATOM 747 C CA . SER A 1 94 ? 1.933 -2.705 9.910 1.00 90.62 94 SER A CA 1
ATOM 748 C C . SER A 1 94 ? 1.260 -3.912 10.572 1.00 90.62 94 SER A C 1
ATOM 750 O O . SER A 1 94 ? 0.761 -4.784 9.862 1.00 90.62 94 SER A O 1
ATOM 752 N N . GLU A 1 95 ? 1.166 -3.930 11.905 1.00 91.19 95 GLU A N 1
ATOM 753 C CA . GLU A 1 95 ? 0.430 -4.961 12.653 1.00 91.19 95 GLU A CA 1
ATOM 754 C C . GLU A 1 95 ? -1.064 -4.948 12.312 1.00 91.19 95 GLU A C 1
ATOM 756 O O . GLU A 1 95 ? -1.669 -5.995 12.073 1.00 91.19 95 GLU A O 1
ATOM 761 N N . PHE A 1 96 ? -1.663 -3.760 12.194 1.00 93.06 96 PHE A N 1
ATOM 762 C CA . PHE A 1 96 ? -3.060 -3.644 11.785 1.00 93.06 96 PHE A CA 1
ATOM 763 C C . PHE A 1 96 ? -3.290 -4.181 10.364 1.00 93.06 96 PHE A C 1
ATOM 765 O O . PHE A 1 96 ? -4.219 -4.958 10.144 1.00 93.06 96 PHE A O 1
ATOM 772 N N . ASN A 1 97 ? -2.405 -3.862 9.414 1.00 91.81 97 ASN A N 1
ATOM 773 C CA . ASN A 1 97 ? -2.450 -4.420 8.059 1.00 91.81 97 ASN A CA 1
ATOM 774 C C . ASN A 1 97 ? -2.345 -5.944 8.046 1.00 91.81 97 ASN A C 1
ATOM 776 O O . ASN A 1 97 ? -3.040 -6.611 7.277 1.00 91.81 97 ASN A O 1
ATOM 780 N N . TYR A 1 98 ? -1.480 -6.502 8.892 1.00 90.38 98 TYR A N 1
ATOM 781 C CA . TYR A 1 98 ? -1.350 -7.944 9.037 1.00 90.38 98 TYR A CA 1
ATOM 782 C C . TYR A 1 98 ? -2.632 -8.575 9.599 1.00 90.38 98 TYR A C 1
ATOM 784 O O . TYR A 1 98 ? -3.101 -9.582 9.068 1.00 90.38 98 TYR A O 1
ATOM 792 N N . SER A 1 99 ? -3.248 -7.950 10.607 1.00 90.81 99 SER A N 1
ATOM 793 C CA . SER A 1 99 ? -4.533 -8.384 11.168 1.00 90.81 99 SER A CA 1
ATOM 794 C C . SER A 1 99 ? -5.658 -8.344 10.123 1.00 90.81 99 SER A C 1
ATOM 796 O O . SER A 1 99 ? -6.362 -9.339 9.934 1.00 90.81 99 SER A O 1
ATOM 798 N N . LEU A 1 100 ? -5.765 -7.254 9.351 1.00 91.38 100 LEU A N 1
ATOM 799 C CA . LEU A 1 100 ? -6.713 -7.125 8.235 1.00 91.38 100 LEU A CA 1
ATOM 800 C C . LEU A 1 100 ? -6.510 -8.214 7.177 1.00 91.38 100 LEU A C 1
ATOM 802 O O . LEU A 1 100 ? -7.476 -8.825 6.720 1.00 91.38 100 LEU A O 1
ATOM 806 N N . LEU A 1 101 ? -5.258 -8.483 6.799 1.00 89.75 101 LEU A N 1
ATOM 807 C CA . LEU A 1 101 ? -4.922 -9.515 5.822 1.00 89.75 101 LEU A CA 1
ATOM 808 C C . LEU A 1 101 ? -5.325 -10.906 6.326 1.00 89.75 101 LEU A C 1
ATOM 810 O O . LEU A 1 101 ? -5.956 -11.673 5.600 1.00 89.75 101 LEU A O 1
ATOM 814 N N . ARG A 1 102 ? -4.999 -11.220 7.585 1.00 88.38 102 ARG A N 1
ATOM 815 C CA . ARG A 1 102 ? -5.375 -12.484 8.228 1.00 88.38 102 ARG A CA 1
ATOM 816 C C . ARG A 1 102 ? -6.892 -12.655 8.266 1.00 88.38 102 ARG A C 1
ATOM 818 O O . ARG A 1 102 ? -7.387 -13.736 7.958 1.00 88.38 102 ARG A O 1
ATOM 825 N N . PHE A 1 103 ? -7.622 -11.594 8.599 1.00 88.88 103 PHE A N 1
ATOM 826 C CA . PHE A 1 103 ? -9.081 -11.608 8.621 1.00 88.88 103 PHE A CA 1
ATOM 827 C C . PHE A 1 103 ? -9.689 -11.779 7.221 1.00 88.88 103 PHE A C 1
ATOM 829 O O . PHE A 1 103 ? -10.643 -12.537 7.047 1.00 88.88 103 PHE A O 1
ATOM 836 N N . TYR A 1 104 ? -9.112 -11.142 6.197 1.00 87.56 104 TYR A N 1
ATOM 837 C CA . TYR A 1 104 ? -9.530 -11.332 4.806 1.00 87.56 104 TYR A CA 1
ATOM 838 C C . TYR A 1 104 ? -9.382 -12.793 4.359 1.00 87.56 104 TYR A C 1
ATOM 840 O O . TYR A 1 104 ? -10.303 -13.353 3.768 1.00 87.56 104 TYR A O 1
ATOM 848 N N . HIS A 1 105 ? -8.249 -13.430 4.669 1.00 86.12 105 HIS A N 1
ATOM 849 C CA . HIS A 1 105 ? -8.048 -14.849 4.367 1.00 86.12 105 HIS A CA 1
ATOM 850 C C . HIS A 1 105 ? -9.031 -15.730 5.132 1.00 86.12 105 HIS A C 1
ATOM 852 O O . HIS A 1 105 ? -9.729 -16.526 4.519 1.00 86.12 105 HIS A O 1
ATOM 858 N N . PHE A 1 106 ? -9.177 -15.515 6.442 1.00 84.06 106 PHE A N 1
ATOM 859 C CA . PHE A 1 106 ? -10.132 -16.263 7.256 1.00 84.06 106 PHE A CA 1
ATOM 860 C C . PHE A 1 106 ? -11.566 -16.161 6.720 1.00 84.06 106 PHE A C 1
ATOM 862 O O . PHE A 1 106 ? -12.235 -17.174 6.551 1.00 84.06 106 PHE A O 1
ATOM 869 N N . SER A 1 107 ? -12.039 -14.953 6.406 1.00 79.44 107 SER A N 1
ATOM 870 C CA . SER A 1 107 ? -13.409 -14.745 5.921 1.00 79.44 107 SER A CA 1
ATOM 871 C C . SER A 1 107 ? -13.676 -15.409 4.565 1.00 79.44 107 SER A C 1
ATOM 873 O O . SER A 1 107 ? -14.744 -15.994 4.381 1.00 79.44 107 SER A O 1
ATOM 875 N N . ASN A 1 108 ? -12.712 -15.395 3.641 1.00 73.75 108 ASN A N 1
ATOM 876 C CA . ASN A 1 108 ? -12.861 -16.035 2.329 1.00 73.75 108 ASN A CA 1
ATOM 877 C C . ASN A 1 108 ? -12.625 -17.555 2.353 1.00 73.75 108 ASN A C 1
ATOM 879 O O . ASN A 1 108 ? -13.323 -18.300 1.659 1.00 73.75 108 ASN A O 1
ATOM 883 N N . ASP A 1 109 ? -11.692 -18.038 3.172 1.00 63.91 109 ASP A N 1
ATOM 884 C CA . ASP A 1 109 ? -11.423 -19.470 3.326 1.00 63.91 109 ASP A CA 1
ATOM 885 C C . ASP A 1 109 ? -12.568 -20.154 4.088 1.00 63.91 109 ASP A C 1
ATOM 887 O O . ASP A 1 109 ? -13.016 -21.233 3.699 1.00 63.91 109 ASP A O 1
ATOM 891 N N . CYS A 1 110 ? -13.137 -19.503 5.110 1.00 52.59 110 CYS A N 1
ATOM 892 C CA . CYS A 1 110 ? -14.339 -19.994 5.782 1.00 52.59 110 CYS A CA 1
ATOM 893 C C . CYS A 1 110 ? -15.568 -19.954 4.873 1.00 52.59 110 CYS A C 1
ATOM 895 O O . CYS A 1 110 ? -16.350 -20.896 4.916 1.00 52.59 110 CYS A O 1
ATOM 897 N N . ALA A 1 111 ? -15.718 -18.954 3.995 1.00 50.91 111 ALA A N 1
ATOM 898 C CA . ALA A 1 111 ? -16.773 -18.968 2.976 1.00 50.91 111 ALA A CA 1
ATOM 899 C C . ALA A 1 111 ? -16.643 -20.163 2.009 1.00 50.91 111 ALA A C 1
ATOM 901 O O . ALA A 1 111 ? -17.651 -20.659 1.506 1.00 50.91 111 ALA A O 1
ATOM 902 N N . SER A 1 112 ? -15.420 -20.666 1.807 1.00 41.84 112 SER A N 1
ATOM 903 C CA . SER A 1 112 ? -15.134 -21.882 1.034 1.00 41.84 112 SER A CA 1
ATOM 904 C C . SER A 1 112 ? -15.368 -23.172 1.847 1.00 41.84 112 SER A C 1
ATOM 906 O O . SER A 1 112 ? -15.748 -24.196 1.283 1.00 41.84 112 SER A O 1
ATOM 908 N N . TYR A 1 113 ? -15.212 -23.120 3.177 1.00 37.16 113 TYR A N 1
ATOM 909 C CA . TYR A 1 113 ? -15.511 -24.212 4.119 1.00 37.16 113 TYR A CA 1
ATOM 910 C C . TYR A 1 113 ? -16.982 -24.288 4.564 1.00 37.16 113 TYR A C 1
ATOM 912 O O . TYR A 1 113 ? -17.406 -25.316 5.096 1.00 37.16 113 TYR A O 1
ATOM 920 N N . SER A 1 114 ? -17.798 -23.269 4.279 1.00 34.34 114 SER A N 1
ATOM 921 C CA . SER A 1 114 ? -19.253 -23.272 4.505 1.00 34.34 114 SER A CA 1
ATOM 922 C C . SER A 1 114 ? -20.007 -24.363 3.724 1.00 34.34 114 SER A C 1
ATOM 924 O O . SER A 1 114 ? -21.212 -24.519 3.902 1.00 34.34 114 SER A O 1
ATOM 926 N N . GLY A 1 115 ? -19.317 -25.155 2.893 1.00 39.97 115 GLY A N 1
ATOM 927 C CA . GLY A 1 115 ? -19.825 -26.404 2.319 1.00 39.97 115 GLY A CA 1
ATOM 928 C C . GLY A 1 115 ? -19.790 -27.625 3.256 1.00 39.97 115 GLY A C 1
ATOM 929 O O . GLY A 1 115 ? -20.338 -28.659 2.888 1.00 39.97 115 GLY A O 1
ATOM 930 N N . LEU A 1 116 ? -19.178 -27.543 4.447 1.00 35.34 116 LEU A N 1
ATOM 931 C CA . LEU A 1 116 ? -19.027 -28.675 5.382 1.00 35.34 116 LEU A CA 1
ATOM 932 C C . LEU A 1 116 ? -19.207 -28.289 6.864 1.00 35.34 116 LEU A C 1
ATOM 934 O O . LEU A 1 116 ? -18.491 -28.768 7.738 1.00 35.34 116 LEU A O 1
ATOM 938 N N . SER A 1 117 ? -20.204 -27.460 7.180 1.00 29.77 117 SER A N 1
ATOM 939 C CA . SER A 1 117 ? -20.673 -27.303 8.567 1.00 29.77 117 SER A CA 1
ATOM 940 C C . SER A 1 117 ? -22.197 -27.252 8.644 1.00 29.77 117 SER A C 1
ATOM 942 O O . SER A 1 117 ? -22.792 -26.335 9.205 1.00 29.77 117 SER A O 1
ATOM 944 N N . SER A 1 118 ? -22.838 -28.295 8.117 1.00 32.88 118 SER A N 1
ATOM 945 C CA . SER A 1 118 ? -24.051 -28.827 8.729 1.00 32.88 118 SER A CA 1
ATOM 946 C C . SER A 1 118 ? -23.637 -29.799 9.839 1.00 32.88 118 SER A C 1
ATOM 948 O O . SER A 1 118 ? -23.582 -31.010 9.631 1.00 32.88 118 SER A O 1
ATOM 950 N N . VAL A 1 119 ? -23.328 -29.275 11.023 1.00 29.75 119 VAL A N 1
ATOM 951 C CA . VAL A 1 119 ? -23.475 -30.050 12.258 1.00 29.75 119 VAL A CA 1
ATOM 952 C C . VAL A 1 119 ? -24.452 -29.290 13.131 1.00 29.75 119 VAL A C 1
ATOM 954 O O . VAL A 1 119 ? -24.122 -28.340 13.834 1.00 29.75 119 VAL A O 1
ATOM 957 N N . SER A 1 120 ? -25.701 -29.711 12.997 1.00 25.66 120 SER A N 1
ATOM 958 C CA . SER A 1 120 ? -26.783 -29.443 13.921 1.00 25.66 120 SER A CA 1
ATOM 959 C C . SER A 1 120 ? -26.385 -29.903 15.321 1.00 25.66 120 SER A C 1
ATOM 961 O O . SER A 1 120 ? -26.065 -31.073 15.501 1.00 25.66 120 SER A O 1
ATOM 963 N N . LEU A 1 121 ? -26.485 -29.017 16.309 1.00 28.72 121 LEU A N 1
ATOM 964 C CA . LEU A 1 121 ? -26.851 -29.373 17.681 1.00 28.72 121 LEU A CA 1
ATOM 965 C C . LEU A 1 121 ? -27.376 -28.119 18.393 1.00 28.72 121 LEU A C 1
ATOM 967 O O . LEU A 1 121 ? -26.641 -27.425 19.085 1.00 28.72 121 LEU A O 1
ATOM 971 N N . LEU A 1 122 ? -28.660 -27.825 18.165 1.00 26.02 122 LEU A N 1
ATOM 972 C CA . LEU A 1 122 ? -29.721 -27.731 19.183 1.00 26.02 122 LEU A CA 1
ATOM 973 C C . LEU A 1 122 ? -30.868 -26.819 18.714 1.00 26.02 122 LEU A C 1
ATOM 975 O O . LEU A 1 122 ? -30.677 -25.625 18.524 1.00 26.02 122 LEU A O 1
ATOM 979 N N . SER A 1 123 ? -32.069 -27.421 18.674 1.00 24.50 123 SER A N 1
ATOM 980 C CA . SER A 1 123 ? -33.407 -26.797 18.623 1.00 24.50 123 SER A CA 1
ATOM 981 C C . SER A 1 123 ? -33.800 -26.156 17.278 1.00 24.50 123 SER A C 1
ATOM 983 O O . SER A 1 123 ? -33.104 -25.283 16.791 1.00 24.50 123 SER A O 1
ATOM 985 N N . GLN A 1 124 ? -34.904 -26.475 16.596 1.00 26.22 124 GLN A N 1
ATOM 986 C CA . GLN A 1 124 ? -36.121 -27.233 16.904 1.00 26.22 124 GLN A CA 1
ATOM 987 C C . GLN A 1 124 ? -36.872 -27.492 15.574 1.00 26.22 124 GLN A C 1
ATOM 989 O O . GLN A 1 124 ? -36.592 -26.853 14.562 1.00 26.22 124 GLN A O 1
ATOM 994 N N . CYS A 1 125 ? -37.799 -28.448 15.603 1.00 24.02 125 CYS A N 1
ATOM 995 C CA . CYS A 1 125 ? -38.663 -28.929 14.522 1.00 24.02 125 CYS A CA 1
ATOM 996 C C . CYS A 1 125 ? -39.352 -27.820 13.698 1.00 24.02 125 CYS A C 1
ATOM 998 O O . CYS A 1 125 ? -39.956 -26.926 14.276 1.00 24.02 125 CYS A O 1
ATOM 1000 N N . ASP A 1 126 ? -39.314 -27.882 12.364 1.00 22.66 126 ASP A N 1
ATOM 1001 C CA . ASP A 1 126 ? -40.378 -28.469 11.527 1.00 22.66 126 ASP A CA 1
ATOM 1002 C C . ASP A 1 126 ? -40.189 -28.119 10.034 1.00 22.66 126 ASP A C 1
ATOM 1004 O O . ASP A 1 126 ? -40.017 -26.971 9.640 1.00 22.66 126 ASP A O 1
ATOM 1008 N N . SER A 1 127 ? -40.203 -29.177 9.222 1.00 29.00 127 SER A N 1
ATOM 1009 C CA . SER A 1 127 ? -40.617 -29.313 7.815 1.00 29.00 127 SER A CA 1
ATOM 1010 C C . SER A 1 127 ? -40.568 -28.099 6.861 1.00 29.00 127 SER A C 1
ATOM 1012 O O . SER A 1 127 ? -41.438 -27.233 6.847 1.00 29.00 127 SER A O 1
ATOM 1014 N N . ALA A 1 128 ? -39.604 -28.161 5.935 1.00 25.66 128 ALA A N 1
ATOM 1015 C CA . ALA A 1 128 ? -39.566 -27.453 4.647 1.00 25.66 128 ALA A CA 1
ATOM 1016 C C . ALA A 1 128 ? -40.563 -28.105 3.631 1.00 25.66 128 ALA A C 1
ATOM 1018 O O . ALA A 1 128 ? -41.103 -29.163 3.968 1.00 25.66 128 ALA A O 1
ATOM 1019 N N . PRO A 1 129 ? -40.808 -27.589 2.396 1.00 36.16 129 PRO A N 1
ATOM 1020 C CA . PRO A 1 129 ? -39.734 -27.309 1.431 1.00 36.16 129 PRO A CA 1
ATOM 1021 C C . PRO A 1 129 ? -39.969 -26.128 0.472 1.00 36.16 129 PRO A C 1
ATOM 1023 O O . PRO A 1 129 ? -41.033 -25.998 -0.119 1.00 36.16 129 PRO A O 1
ATOM 1026 N N . THR A 1 130 ? -38.911 -25.379 0.151 1.00 23.36 130 THR A N 1
ATOM 1027 C CA . THR A 1 130 ? -38.799 -24.793 -1.196 1.00 23.36 130 THR A CA 1
ATOM 1028 C C . THR A 1 130 ? -37.346 -24.589 -1.614 1.00 23.36 130 THR A C 1
ATOM 1030 O O . THR A 1 130 ? -36.601 -23.815 -1.026 1.00 23.36 130 THR A O 1
ATOM 1033 N N . GLU A 1 131 ? -36.989 -25.357 -2.639 1.00 28.19 131 GLU A N 1
ATOM 1034 C CA . GLU A 1 131 ? -36.072 -25.099 -3.748 1.00 28.19 131 GLU A CA 1
ATOM 1035 C C . GLU A 1 131 ? -35.303 -23.762 -3.867 1.00 28.19 131 GLU A C 1
ATOM 1037 O O . GLU A 1 131 ? -35.845 -22.670 -3.735 1.00 28.19 131 GLU A O 1
ATOM 1042 N N . LYS A 1 132 ? -34.095 -23.943 -4.431 1.00 26.34 132 LYS A N 1
ATOM 1043 C CA . LYS A 1 132 ? -33.310 -23.051 -5.308 1.00 26.34 132 LYS A CA 1
ATOM 1044 C C . LYS A 1 132 ? -32.410 -22.008 -4.639 1.00 26.34 132 LYS A C 1
ATOM 1046 O O . LYS A 1 132 ? -32.775 -20.869 -4.385 1.00 26.34 132 LYS A O 1
ATOM 1051 N N . SER A 1 133 ? -31.144 -22.428 -4.554 1.00 40.47 133 SER A N 1
ATOM 1052 C CA . SER A 1 133 ? -29.933 -21.638 -4.802 1.00 40.47 133 SER 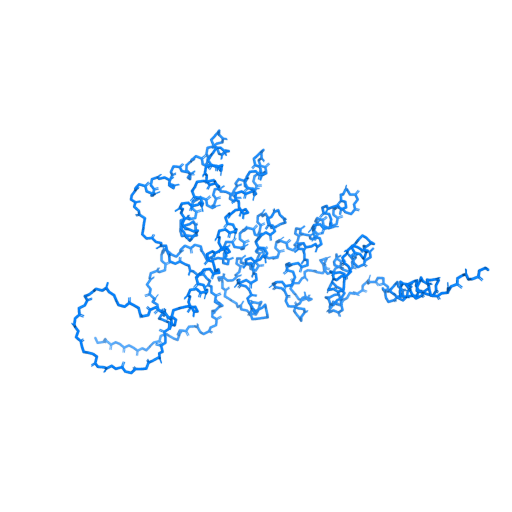A CA 1
ATOM 1053 C C . SER A 1 133 ? -30.200 -20.352 -5.594 1.00 40.47 133 SER A C 1
ATOM 1055 O O . SER A 1 133 ? -30.501 -20.413 -6.790 1.00 40.47 133 SER A O 1
ATOM 1057 N N . LYS A 1 134 ? -30.091 -19.206 -4.910 1.00 31.09 134 LYS A N 1
ATOM 1058 C CA . LYS A 1 134 ? -29.712 -17.893 -5.451 1.00 31.09 134 LYS A CA 1
ATOM 1059 C C . LYS A 1 134 ? -29.606 -16.848 -4.333 1.00 31.09 134 LYS A C 1
ATOM 1061 O O . LYS A 1 134 ? -30.449 -16.790 -3.448 1.00 31.09 134 LYS A O 1
ATOM 1066 N N . ASN A 1 135 ? -28.625 -15.965 -4.515 1.00 26.62 135 ASN A N 1
ATOM 1067 C CA . ASN A 1 135 ? -28.465 -14.631 -3.927 1.00 26.62 135 ASN A CA 1
ATOM 1068 C C . ASN A 1 135 ? -27.852 -14.540 -2.521 1.00 26.62 135 ASN A C 1
ATOM 1070 O O . ASN A 1 135 ? -28.531 -14.625 -1.505 1.00 26.62 135 ASN A O 1
ATOM 1074 N N . ILE A 1 136 ? -26.563 -14.178 -2.506 1.00 34.03 136 ILE A N 1
ATOM 1075 C CA . ILE A 1 136 ? -25.994 -13.291 -1.486 1.00 34.03 136 ILE A CA 1
ATOM 1076 C C . ILE A 1 136 ? -26.863 -12.026 -1.499 1.00 34.03 136 ILE A C 1
ATOM 1078 O O . ILE A 1 136 ? -26.887 -11.287 -2.486 1.00 34.03 136 ILE A O 1
ATOM 1082 N N . GLN A 1 137 ? -27.669 -11.844 -0.457 1.00 33.53 137 GLN A N 1
ATOM 1083 C CA . GLN A 1 137 ? -28.606 -10.736 -0.353 1.00 33.53 137 GLN A CA 1
ATOM 1084 C C . GLN A 1 137 ? -27.854 -9.415 -0.165 1.00 33.53 137 GLN A C 1
ATOM 1086 O O . GLN A 1 137 ? -27.153 -9.201 0.821 1.00 33.53 137 GLN A O 1
ATOM 1091 N N . HIS A 1 138 ? -28.070 -8.505 -1.115 1.00 44.81 138 HIS A N 1
ATOM 1092 C CA . HIS A 1 138 ? -28.095 -7.074 -0.852 1.00 44.81 138 HIS A CA 1
ATOM 1093 C C . HIS A 1 138 ? -29.151 -6.799 0.228 1.00 44.81 138 HIS A C 1
ATOM 1095 O O . HIS A 1 138 ? -30.343 -6.919 -0.044 1.00 44.81 138 HIS A O 1
ATOM 1101 N N . ALA A 1 139 ? -28.723 -6.391 1.420 1.00 32.25 139 ALA A N 1
ATOM 1102 C CA . ALA A 1 139 ? -29.581 -5.683 2.361 1.00 32.25 139 ALA A CA 1
ATOM 1103 C C . ALA A 1 139 ? -29.284 -4.184 2.235 1.00 32.25 139 ALA A C 1
ATOM 1105 O O . ALA A 1 139 ? -28.215 -3.688 2.600 1.00 32.25 139 ALA A O 1
ATOM 1106 N N . ALA A 1 140 ? -30.223 -3.477 1.614 1.00 39.16 140 ALA A N 1
ATOM 1107 C CA . ALA A 1 140 ? -30.280 -2.030 1.604 1.00 39.16 140 ALA A CA 1
ATOM 1108 C C . ALA A 1 140 ? -30.836 -1.563 2.952 1.00 39.16 140 ALA A C 1
ATOM 1110 O O . ALA A 1 140 ? -32.046 -1.476 3.105 1.00 39.16 140 ALA A O 1
ATOM 1111 N N . GLU A 1 141 ? -29.964 -1.258 3.913 1.00 30.31 141 GLU A N 1
ATOM 1112 C CA . GLU A 1 141 ? -30.349 -0.544 5.132 1.00 30.31 141 GLU A CA 1
ATOM 1113 C C . GLU A 1 141 ? -29.304 0.540 5.466 1.00 30.31 141 GLU A C 1
ATOM 1115 O O . GLU A 1 141 ? -28.124 0.262 5.669 1.00 30.31 141 GLU A O 1
ATOM 1120 N N . ASN A 1 142 ? -29.786 1.789 5.453 1.00 29.36 142 ASN A N 1
ATOM 1121 C CA . ASN A 1 142 ? -29.260 3.026 6.049 1.00 29.36 142 ASN A CA 1
ATOM 1122 C C . ASN A 1 142 ? -27.845 3.520 5.664 1.00 29.36 142 ASN A C 1
ATOM 1124 O O . ASN A 1 142 ? -26.824 3.152 6.238 1.00 29.36 142 ASN A O 1
ATOM 1128 N N . GLU A 1 143 ? -27.809 4.503 4.756 1.00 37.06 143 GLU A N 1
ATOM 1129 C CA . GLU A 1 143 ? -26.619 5.229 4.268 1.00 37.06 143 GLU A CA 1
ATOM 1130 C C . GLU A 1 143 ? -25.985 6.231 5.264 1.00 37.06 143 GLU A C 1
ATOM 1132 O O . GLU A 1 143 ? -25.165 7.047 4.861 1.00 37.06 143 GLU A O 1
ATOM 1137 N N . VAL A 1 144 ? -26.303 6.185 6.564 1.00 36.31 144 VAL A N 1
ATOM 1138 C CA . VAL A 1 144 ? -25.827 7.198 7.541 1.00 36.31 144 VAL A CA 1
ATOM 1139 C C . VAL A 1 144 ? -24.738 6.671 8.495 1.00 36.31 144 VAL A C 1
ATOM 1141 O O . VAL A 1 144 ? -24.118 7.445 9.215 1.00 36.31 144 VAL A O 1
ATOM 1144 N N . SER A 1 145 ? -24.414 5.375 8.465 1.00 46.03 145 SER A N 1
ATOM 1145 C CA . SER A 1 145 ? -23.395 4.788 9.355 1.00 46.03 145 SER A CA 1
ATOM 1146 C C . SER A 1 145 ? -22.561 3.695 8.688 1.00 46.03 145 SER A C 1
ATOM 1148 O O . SER A 1 145 ? -22.230 2.689 9.314 1.00 46.03 145 SER A O 1
ATOM 1150 N N . ARG A 1 146 ? -22.248 3.836 7.396 1.00 59.81 146 ARG A N 1
ATOM 1151 C CA . ARG A 1 146 ? -21.270 2.942 6.767 1.00 59.81 146 ARG A CA 1
ATOM 1152 C C . ARG A 1 146 ? -19.874 3.420 7.146 1.00 59.81 146 ARG A C 1
ATOM 1154 O O . ARG A 1 146 ? -19.474 4.512 6.758 1.00 59.81 146 ARG A O 1
ATOM 1161 N N . GLY A 1 147 ? -19.175 2.605 7.931 1.00 72.00 147 GLY A N 1
ATOM 1162 C CA . GLY A 1 147 ? -17.756 2.778 8.215 1.00 72.00 147 GLY A CA 1
ATOM 1163 C C . GLY A 1 147 ? -16.889 2.828 6.955 1.00 72.00 147 GLY A C 1
ATOM 1164 O O . GLY A 1 147 ? -17.364 2.682 5.828 1.00 72.00 147 GLY A O 1
ATOM 1165 N N . MET A 1 148 ? -15.589 3.009 7.153 1.00 86.31 148 MET A N 1
ATOM 1166 C CA . MET A 1 148 ? -14.591 3.026 6.087 1.00 86.31 148 MET A CA 1
ATOM 1167 C C . MET A 1 148 ? -14.514 1.656 5.392 1.00 86.31 148 MET A C 1
ATOM 1169 O O . MET A 1 148 ? -14.408 0.627 6.060 1.00 86.31 148 MET A O 1
ATOM 1173 N N . SER A 1 149 ? -14.542 1.616 4.054 1.00 88.44 149 SER A N 1
ATOM 1174 C CA . SER A 1 149 ? -14.266 0.366 3.332 1.00 88.44 149 SER A CA 1
ATOM 1175 C C . SER A 1 149 ? -12.776 0.012 3.404 1.00 88.44 149 SER A C 1
ATOM 1177 O O . SER A 1 149 ? -11.926 0.879 3.625 1.00 88.44 149 SER A O 1
ATOM 1179 N N . LEU A 1 150 ? -12.420 -1.253 3.149 1.00 88.88 150 LEU A N 1
ATOM 1180 C CA . LEU A 1 150 ? -11.004 -1.644 3.064 1.00 88.88 150 LEU A CA 1
ATOM 1181 C C . LEU A 1 150 ? -10.257 -0.856 1.969 1.00 88.88 150 LEU A C 1
ATOM 1183 O O . LEU A 1 150 ? -9.082 -0.526 2.131 1.00 88.88 150 LEU A O 1
ATOM 1187 N N . GLY A 1 151 ? -10.949 -0.526 0.872 1.00 87.69 151 GLY A N 1
ATOM 1188 C CA . GLY A 1 151 ? -10.404 0.280 -0.219 1.00 87.69 151 GLY A CA 1
ATOM 1189 C C . GLY A 1 151 ? -10.134 1.725 0.199 1.00 87.69 151 GLY A C 1
ATOM 1190 O O . GLY A 1 151 ? -9.066 2.250 -0.108 1.00 87.69 151 GLY A O 1
ATOM 1191 N N . ASP A 1 152 ? -11.047 2.340 0.953 1.00 89.50 152 ASP A N 1
ATOM 1192 C CA . ASP A 1 152 ? -10.861 3.697 1.484 1.00 89.50 152 ASP A CA 1
ATOM 1193 C C . ASP A 1 152 ? -9.665 3.742 2.438 1.00 89.50 152 ASP A C 1
ATOM 1195 O O . ASP A 1 152 ? -8.801 4.609 2.313 1.00 89.50 152 ASP A O 1
ATOM 1199 N N . TYR A 1 153 ? -9.558 2.752 3.331 1.00 91.50 153 TYR A N 1
ATOM 1200 C CA . TYR A 1 153 ? -8.413 2.602 4.226 1.00 91.50 153 TYR A CA 1
ATOM 1201 C C . TYR A 1 153 ? -7.092 2.489 3.451 1.00 91.50 153 TYR A C 1
ATOM 1203 O O . TYR A 1 153 ? -6.145 3.225 3.738 1.00 91.50 153 TYR A O 1
ATOM 1211 N N . CYS A 1 154 ? -7.040 1.631 2.424 1.00 90.94 154 CYS A N 1
ATOM 1212 C CA . CYS A 1 154 ? -5.867 1.521 1.556 1.00 90.94 154 CYS A CA 1
ATOM 1213 C C . CYS A 1 154 ? -5.532 2.853 0.881 1.00 90.94 154 CYS A C 1
ATOM 1215 O O . CYS A 1 154 ? -4.363 3.228 0.833 1.00 90.94 154 CYS A O 1
ATOM 1217 N N . GLY A 1 155 ? -6.543 3.584 0.408 1.00 89.56 155 GLY A N 1
ATOM 1218 C CA . GLY A 1 155 ? -6.381 4.909 -0.184 1.00 89.56 155 GLY A CA 1
ATOM 1219 C C . GLY A 1 155 ? -5.733 5.900 0.782 1.00 89.56 155 GLY A C 1
ATOM 1220 O O . GLY A 1 155 ? -4.706 6.484 0.444 1.00 89.56 155 GLY A O 1
ATOM 1221 N N . PHE A 1 156 ? -6.261 6.023 2.003 1.00 89.94 156 PHE A N 1
ATOM 1222 C CA . PHE A 1 156 ? -5.731 6.947 3.012 1.00 89.94 156 PHE A CA 1
ATOM 1223 C C . PHE A 1 156 ? -4.311 6.598 3.466 1.00 89.94 156 PHE A C 1
ATOM 1225 O O . PHE A 1 156 ? -3.479 7.492 3.630 1.00 89.94 156 PHE A O 1
ATOM 1232 N N . VAL A 1 157 ? -4.008 5.311 3.668 1.00 89.69 157 VAL A N 1
ATOM 1233 C CA . VAL A 1 157 ? -2.652 4.876 4.041 1.00 89.69 157 VAL A CA 1
ATOM 1234 C C . VAL A 1 157 ? -1.671 5.166 2.907 1.00 89.69 157 VAL A C 1
ATOM 1236 O O . VAL A 1 157 ? -0.612 5.735 3.162 1.00 89.69 157 VAL A O 1
ATOM 1239 N N . LEU A 1 158 ? -2.028 4.831 1.661 1.00 89.75 158 LEU A N 1
ATOM 1240 C CA . LEU A 1 158 ? -1.197 5.107 0.485 1.00 89.75 158 LEU A CA 1
ATOM 1241 C C . LEU A 1 158 ? -0.943 6.606 0.303 1.00 89.75 158 LEU A C 1
ATOM 1243 O O . LEU A 1 158 ? 0.185 7.012 0.026 1.00 89.75 158 LEU A O 1
ATOM 1247 N N . GLU A 1 159 ? -1.976 7.423 0.500 1.00 87.44 159 GLU A N 1
ATOM 1248 C CA . GLU A 1 159 ? -1.884 8.873 0.392 1.00 87.44 159 GLU A CA 1
ATOM 1249 C C . GLU A 1 159 ? -0.952 9.472 1.446 1.00 87.44 159 GLU A C 1
ATOM 1251 O O . GLU A 1 159 ? -0.146 10.345 1.119 1.00 87.44 159 GLU A O 1
ATOM 1256 N N . LYS A 1 160 ? -1.045 9.011 2.700 1.00 85.25 160 LYS A N 1
ATOM 1257 C CA . LYS A 1 160 ? -0.343 9.625 3.835 1.00 85.25 160 LYS A CA 1
ATOM 1258 C C . LYS A 1 160 ? 1.048 9.066 4.093 1.00 85.25 160 LYS A C 1
ATOM 1260 O O . LYS A 1 160 ? 1.925 9.855 4.436 1.00 85.25 160 LYS A O 1
ATOM 1265 N N . ILE A 1 161 ? 1.253 7.759 3.931 1.00 82.56 161 ILE A N 1
ATOM 1266 C CA . ILE A 1 161 ? 2.478 7.033 4.323 1.00 82.56 161 ILE A CA 1
ATOM 1267 C C . ILE A 1 161 ? 2.745 5.780 3.457 1.00 82.56 161 ILE A C 1
ATOM 1269 O O . ILE A 1 161 ? 3.230 4.754 3.939 1.00 82.56 161 ILE A O 1
ATOM 1273 N N . GLY A 1 162 ? 2.354 5.812 2.179 1.00 79.75 162 GLY A N 1
ATOM 1274 C CA . GLY A 1 162 ? 2.428 4.649 1.286 1.00 79.75 162 GLY A CA 1
ATOM 1275 C C . GLY A 1 162 ? 3.797 3.947 1.236 1.00 79.75 162 GLY A C 1
ATOM 1276 O O . GLY A 1 162 ? 3.832 2.726 1.411 1.00 79.75 162 GLY A O 1
ATOM 1277 N N . PRO A 1 163 ? 4.916 4.669 1.021 1.00 77.56 163 PRO A N 1
ATOM 1278 C CA . PRO A 1 163 ? 6.256 4.077 1.010 1.00 77.56 163 PRO A CA 1
ATOM 1279 C C . PRO A 1 163 ? 6.674 3.438 2.338 1.00 77.56 163 PRO A C 1
ATOM 1281 O O . PRO A 1 163 ? 7.394 2.441 2.344 1.00 77.56 163 PRO A O 1
ATOM 1284 N N . GLU A 1 164 ? 6.211 3.985 3.460 1.00 79.81 164 GLU A N 1
ATOM 1285 C CA . GLU A 1 164 ? 6.618 3.567 4.799 1.00 79.81 164 GLU A CA 1
ATOM 1286 C C . GLU A 1 164 ? 5.912 2.292 5.288 1.00 79.81 164 GLU A C 1
ATOM 1288 O O . GLU A 1 164 ? 6.402 1.635 6.207 1.00 79.81 164 GLU A O 1
ATOM 1293 N N . VAL A 1 165 ? 4.778 1.911 4.683 1.00 78.44 165 VAL A N 1
ATOM 1294 C CA . VAL A 1 165 ? 3.971 0.757 5.116 1.00 78.44 165 VAL A CA 1
ATOM 1295 C C . VAL A 1 165 ? 3.749 -0.231 3.962 1.00 78.44 165 VAL A C 1
ATOM 1297 O O . VAL A 1 165 ? 2.648 -0.329 3.416 1.00 78.44 165 VAL A O 1
ATOM 1300 N N . PRO A 1 166 ? 4.754 -1.048 3.596 1.00 71.50 166 PRO A N 1
ATOM 1301 C CA . PRO A 1 166 ? 4.688 -1.922 2.419 1.00 71.50 166 PRO A CA 1
ATOM 1302 C C . PRO A 1 166 ? 3.589 -2.995 2.499 1.00 71.50 166 PRO A C 1
ATOM 1304 O O . PRO A 1 166 ? 3.137 -3.501 1.469 1.00 71.50 166 PRO A O 1
ATOM 1307 N N . GLY A 1 167 ? 3.115 -3.335 3.706 1.00 77.06 167 GLY A N 1
ATOM 1308 C CA . GLY A 1 167 ? 2.001 -4.267 3.912 1.00 77.06 167 GLY A CA 1
ATOM 1309 C C . GLY A 1 167 ? 0.708 -3.840 3.207 1.00 77.06 167 GLY A C 1
ATOM 1310 O O . GLY A 1 167 ? -0.049 -4.702 2.756 1.00 77.06 167 GLY A O 1
ATOM 1311 N N . ILE A 1 168 ? 0.500 -2.532 3.013 1.00 84.75 168 ILE A N 1
ATOM 1312 C CA . ILE A 1 168 ? -0.690 -2.000 2.339 1.00 84.75 168 ILE A CA 1
ATOM 1313 C C . ILE A 1 168 ? -0.771 -2.434 0.869 1.00 84.75 168 ILE A C 1
ATOM 1315 O O . ILE A 1 168 ? -1.858 -2.650 0.340 1.00 84.75 168 ILE A O 1
ATOM 1319 N N . LEU A 1 169 ? 0.376 -2.654 0.216 1.00 83.88 169 LEU A N 1
ATOM 1320 C CA . LEU A 1 169 ? 0.441 -3.066 -1.189 1.00 83.88 169 LEU A CA 1
ATOM 1321 C C . LEU A 1 169 ? -0.089 -4.490 -1.400 1.00 83.88 169 LEU A C 1
ATOM 1323 O O . LEU A 1 169 ? -0.582 -4.808 -2.482 1.00 83.88 169 LEU A O 1
ATOM 1327 N N . LYS A 1 170 ? -0.025 -5.342 -0.367 1.00 84.88 170 LYS A N 1
ATOM 1328 C CA . LYS A 1 170 ? -0.644 -6.676 -0.395 1.00 84.88 170 LYS A CA 1
ATOM 1329 C C . LYS A 1 170 ? -2.162 -6.583 -0.268 1.00 84.88 170 LYS A C 1
ATOM 1331 O O . LYS A 1 170 ? -2.865 -7.278 -0.993 1.00 84.88 170 LYS A O 1
ATOM 1336 N N . LEU A 1 171 ? -2.662 -5.712 0.612 1.00 86.06 171 LEU A N 1
ATOM 1337 C CA . LEU A 1 171 ? -4.101 -5.459 0.762 1.00 86.06 171 LEU A CA 1
ATOM 1338 C C . LEU A 1 171 ? -4.705 -4.844 -0.507 1.00 86.06 171 LEU A C 1
ATOM 1340 O O . LEU A 1 171 ? -5.823 -5.184 -0.900 1.00 86.06 171 LEU A O 1
ATOM 1344 N N . LEU A 1 172 ? -3.926 -4.012 -1.198 1.00 87.69 172 LEU A N 1
ATOM 1345 C CA . LEU A 1 172 ? -4.315 -3.396 -2.459 1.00 87.69 172 LEU A CA 1
ATOM 1346 C C . LEU A 1 172 ? -4.670 -4.423 -3.544 1.00 87.69 172 LEU A C 1
ATOM 1348 O O . LEU A 1 172 ? -5.632 -4.204 -4.274 1.00 87.69 172 LEU A O 1
ATOM 1352 N N . CYS A 1 173 ? -3.961 -5.558 -3.616 1.00 84.56 173 CYS A N 1
ATOM 1353 C CA . CYS A 1 173 ? -4.269 -6.642 -4.562 1.00 84.56 173 CYS A CA 1
ATOM 1354 C C . CYS A 1 173 ? -5.714 -7.143 -4.433 1.00 84.56 173 CYS A C 1
ATOM 1356 O O . CYS A 1 173 ? -6.335 -7.510 -5.426 1.00 84.56 173 CYS A O 1
ATOM 1358 N N . TYR A 1 174 ? -6.249 -7.164 -3.210 1.00 85.06 174 TYR A N 1
ATOM 1359 C CA . TYR A 1 174 ? -7.610 -7.627 -2.941 1.00 85.06 174 TYR A CA 1
ATOM 1360 C C . TYR A 1 174 ? -8.655 -6.545 -3.197 1.00 85.06 174 TYR A C 1
ATOM 1362 O O . TYR A 1 174 ? -9.778 -6.854 -3.579 1.00 85.06 174 TYR A O 1
ATOM 1370 N N . CYS A 1 175 ? -8.283 -5.276 -3.032 1.00 85.31 175 CYS A N 1
ATOM 1371 C CA . CYS A 1 175 ? -9.144 -4.148 -3.384 1.00 85.31 175 CYS A CA 1
ATOM 1372 C C . CYS A 1 175 ? -9.213 -3.941 -4.908 1.00 85.31 175 CYS A C 1
ATOM 1374 O O . CYS A 1 175 ? -10.208 -3.437 -5.429 1.00 85.31 175 CYS A O 1
ATOM 1376 N N . VAL A 1 176 ? -8.167 -4.343 -5.638 1.00 86.94 176 VAL A N 1
ATOM 1377 C CA . VAL A 1 176 ? -8.042 -4.162 -7.090 1.00 86.94 176 VAL A CA 1
ATOM 1378 C C . VAL A 1 176 ? -7.833 -5.505 -7.817 1.00 86.94 176 VAL A C 1
ATOM 1380 O O . VAL A 1 176 ? -6.820 -5.692 -8.486 1.00 86.94 176 VAL A O 1
ATOM 1383 N N . PRO A 1 177 ? -8.785 -6.462 -7.753 1.00 82.81 177 PRO A N 1
ATOM 1384 C CA . PRO A 1 177 ? -8.644 -7.754 -8.436 1.00 82.81 177 PRO A CA 1
ATOM 1385 C C . PRO A 1 177 ? -8.648 -7.628 -9.967 1.00 82.81 177 PRO A C 1
ATOM 1387 O O . PRO A 1 177 ? -8.096 -8.473 -10.672 1.00 82.81 177 PRO A O 1
ATOM 1390 N N . HIS A 1 178 ? -9.276 -6.575 -10.502 1.00 86.25 178 HIS A N 1
ATOM 1391 C CA . HIS A 1 178 ? -9.355 -6.311 -11.939 1.00 86.25 178 HIS A CA 1
ATOM 1392 C C . HIS A 1 178 ? -8.936 -4.866 -12.254 1.00 86.25 178 HIS A C 1
ATOM 1394 O O . HIS A 1 178 ? -9.808 -4.010 -12.440 1.00 86.25 178 HIS A O 1
ATOM 1400 N N . PRO A 1 179 ? -7.620 -4.587 -12.365 1.00 86.75 179 PRO A N 1
ATOM 1401 C CA . PRO A 1 179 ? -7.092 -3.237 -12.580 1.00 86.75 179 PRO A CA 1
ATOM 1402 C C . PRO A 1 179 ? -7.711 -2.500 -13.775 1.00 86.75 179 PRO A C 1
ATOM 1404 O O . PRO A 1 179 ? -8.013 -1.313 -13.685 1.00 86.75 179 PRO A O 1
ATOM 1407 N N . GLU A 1 180 ? -7.981 -3.193 -14.885 1.00 87.06 180 GLU A N 1
ATOM 1408 C CA . GLU A 1 180 ? -8.593 -2.569 -16.067 1.00 87.06 180 GLU A CA 1
ATOM 1409 C C . GLU A 1 180 ? -10.016 -2.064 -15.815 1.00 87.06 180 GLU A C 1
ATOM 1411 O O . GLU A 1 180 ? -10.375 -0.968 -16.246 1.00 87.06 180 GLU A O 1
ATOM 1416 N N . LYS A 1 181 ? -10.834 -2.849 -15.102 1.00 86.62 181 LYS A N 1
ATOM 1417 C CA . LYS A 1 181 ? -12.198 -2.447 -14.733 1.00 86.62 181 LYS A CA 1
ATOM 1418 C C . LYS A 1 181 ? -12.166 -1.346 -13.676 1.00 86.62 181 LYS A C 1
ATOM 1420 O O . LYS A 1 181 ? -12.953 -0.410 -13.756 1.00 86.62 181 LYS A O 1
ATOM 1425 N N . PHE A 1 182 ? -11.230 -1.440 -12.732 1.00 89.12 182 PHE A N 1
ATOM 1426 C CA . PHE A 1 182 ? -11.036 -0.450 -11.678 1.00 89.12 182 PHE A CA 1
ATOM 1427 C C . PHE A 1 182 ? -10.736 0.938 -12.242 1.00 89.12 182 PHE A C 1
ATOM 1429 O O . PHE A 1 182 ? -11.395 1.904 -11.878 1.00 89.12 182 PHE A O 1
ATOM 1436 N N . TRP A 1 183 ? -9.789 1.072 -13.173 1.00 88.19 183 TRP A N 1
ATOM 1437 C CA . TRP A 1 183 ? -9.464 2.393 -13.718 1.00 88.19 183 TRP A CA 1
ATOM 1438 C C . TRP A 1 183 ? -10.569 2.973 -14.602 1.00 88.19 183 TRP A C 1
ATOM 1440 O O . TRP A 1 183 ? -10.753 4.189 -14.583 1.00 88.19 183 TRP A O 1
ATOM 1450 N N . LYS A 1 184 ? -11.350 2.121 -15.279 1.00 86.69 184 LYS A N 1
ATOM 1451 C CA . LYS A 1 184 ? -12.506 2.524 -16.097 1.00 86.69 184 LYS A CA 1
ATOM 1452 C C . LYS A 1 184 ? -13.754 2.896 -15.287 1.00 86.69 184 LYS A C 1
ATOM 1454 O O . LYS A 1 184 ? -14.626 3.562 -15.834 1.00 86.69 184 LYS A O 1
ATOM 1459 N N . SER A 1 185 ? -13.871 2.472 -14.026 1.00 85.44 185 SER A N 1
ATOM 1460 C CA . SER A 1 185 ? -15.044 2.798 -13.208 1.00 85.44 185 SER A CA 1
ATOM 1461 C C . SER A 1 185 ? -15.082 4.292 -12.862 1.00 85.44 185 SER A C 1
ATOM 1463 O O . SER A 1 185 ? -14.102 4.854 -12.376 1.00 85.44 185 SER A O 1
ATOM 1465 N N . ASN A 1 186 ? -16.225 4.941 -13.065 1.00 78.00 186 ASN A N 1
ATOM 1466 C CA . ASN A 1 186 ? -16.450 6.334 -12.652 1.00 78.00 186 ASN A CA 1
ATOM 1467 C C . ASN A 1 186 ? -17.174 6.418 -11.301 1.00 78.00 186 ASN A C 1
ATOM 1469 O O . ASN A 1 186 ? -17.927 7.349 -11.049 1.00 78.00 186 ASN A O 1
ATOM 1473 N N . ASP A 1 187 ? -16.979 5.414 -10.449 1.00 79.62 187 ASP A N 1
ATOM 1474 C CA . ASP A 1 187 ? -17.591 5.363 -9.127 1.00 79.62 187 ASP A CA 1
ATOM 1475 C C . ASP A 1 187 ? -16.844 6.305 -8.172 1.00 79.62 187 ASP A C 1
ATOM 1477 O O . ASP A 1 187 ? -15.635 6.138 -7.959 1.00 79.62 187 ASP A O 1
ATOM 1481 N N . ASP A 1 188 ? -17.565 7.260 -7.579 1.00 76.12 188 ASP A N 1
ATOM 1482 C CA . ASP A 1 188 ? -17.041 8.202 -6.583 1.00 76.12 188 ASP A CA 1
ATOM 1483 C C . ASP A 1 188 ? -16.324 7.477 -5.440 1.00 76.12 188 ASP A C 1
ATOM 1485 O O . ASP A 1 188 ? -15.312 7.944 -4.916 1.00 76.12 188 ASP A O 1
ATOM 1489 N N . ARG A 1 189 ? -16.789 6.274 -5.098 1.00 71.88 189 ARG A N 1
ATOM 1490 C CA . ARG A 1 189 ? -16.230 5.481 -4.005 1.00 71.88 189 ARG A CA 1
ATOM 1491 C C . ARG A 1 189 ? -14.865 4.867 -4.334 1.00 71.88 189 ARG A C 1
ATOM 1493 O O . ARG A 1 189 ? -14.130 4.466 -3.440 1.00 71.88 189 ARG A O 1
ATOM 1500 N N . CYS A 1 190 ? -14.480 4.814 -5.610 1.00 83.31 190 CYS A N 1
ATOM 1501 C CA . CYS A 1 190 ? -13.131 4.417 -6.023 1.00 83.31 190 CYS A CA 1
ATOM 1502 C C . CYS A 1 190 ? -12.157 5.595 -6.089 1.00 83.31 190 CYS A C 1
ATOM 1504 O O . CYS A 1 190 ? -10.951 5.368 -6.207 1.00 83.31 190 CYS A O 1
ATOM 1506 N N . LEU A 1 191 ? -12.644 6.841 -6.041 1.00 85.69 191 LEU A N 1
ATOM 1507 C CA . LEU A 1 191 ? -11.803 8.026 -6.212 1.00 85.69 191 LEU A CA 1
ATOM 1508 C C . LEU A 1 191 ? -10.758 8.149 -5.104 1.00 85.69 191 LEU A C 1
ATOM 1510 O O . LEU A 1 191 ? -9.611 8.458 -5.414 1.00 85.69 191 LEU A O 1
ATOM 1514 N N . ILE A 1 192 ? -11.118 7.832 -3.855 1.00 88.25 192 ILE A N 1
ATOM 1515 C CA . ILE A 1 192 ? -10.191 7.864 -2.710 1.00 88.25 192 ILE A CA 1
ATOM 1516 C C . ILE A 1 192 ? -9.017 6.915 -2.959 1.00 88.25 192 ILE A C 1
ATOM 1518 O O . ILE A 1 192 ? -7.858 7.318 -2.889 1.00 88.25 192 ILE A O 1
ATOM 1522 N N . LEU A 1 193 ? -9.302 5.666 -3.337 1.00 90.31 193 LEU A N 1
ATOM 1523 C CA . LEU A 1 193 ? -8.257 4.685 -3.618 1.00 90.31 193 LEU A CA 1
ATOM 1524 C C . LEU A 1 193 ? -7.424 5.066 -4.851 1.00 90.31 193 LEU A C 1
ATOM 1526 O O . LEU A 1 193 ? -6.198 4.982 -4.809 1.00 90.31 193 LEU A O 1
ATOM 1530 N N . LYS A 1 194 ? -8.059 5.533 -5.936 1.00 91.19 194 LYS A N 1
ATOM 1531 C CA . LYS A 1 194 ? -7.352 6.019 -7.137 1.00 91.19 194 LYS A CA 1
ATOM 1532 C C . LYS A 1 194 ? -6.415 7.176 -6.805 1.00 91.19 194 LYS A C 1
ATOM 1534 O O . LYS A 1 194 ? -5.289 7.206 -7.302 1.00 91.19 194 LYS A O 1
ATOM 1539 N N . GLN A 1 195 ? -6.867 8.113 -5.975 1.00 90.44 195 GLN A N 1
ATOM 1540 C CA . GLN A 1 195 ? -6.066 9.247 -5.539 1.00 90.44 195 GLN A CA 1
ATOM 1541 C C . GLN A 1 195 ? -4.915 8.796 -4.640 1.00 90.44 195 GLN A C 1
ATOM 1543 O O . GLN A 1 195 ? -3.778 9.182 -4.895 1.00 90.44 195 GLN A O 1
ATOM 1548 N N . GLY A 1 196 ? -5.170 7.909 -3.675 1.00 89.25 196 GLY A N 1
ATOM 1549 C CA . GLY A 1 196 ? -4.131 7.321 -2.830 1.00 89.25 196 GLY A CA 1
ATOM 1550 C C . GLY A 1 196 ? -3.042 6.616 -3.640 1.00 89.25 196 GLY A C 1
ATOM 1551 O O . GLY A 1 196 ? -1.858 6.866 -3.424 1.00 89.25 196 GLY A O 1
ATOM 1552 N N . ILE A 1 197 ? -3.424 5.816 -4.645 1.00 91.06 197 ILE A N 1
ATOM 1553 C CA . ILE A 1 197 ? -2.478 5.172 -5.574 1.00 91.06 197 ILE A CA 1
ATOM 1554 C C . ILE A 1 197 ? -1.647 6.221 -6.325 1.00 91.06 197 ILE A C 1
ATOM 1556 O O . ILE A 1 197 ? -0.427 6.095 -6.388 1.00 91.06 197 ILE A O 1
ATOM 1560 N N . ARG A 1 198 ? -2.275 7.268 -6.877 1.00 89.88 198 ARG A N 1
ATOM 1561 C CA . ARG A 1 198 ? -1.563 8.344 -7.594 1.00 89.88 198 ARG A CA 1
ATOM 1562 C C . ARG A 1 198 ? -0.573 9.077 -6.697 1.00 89.88 198 ARG A C 1
ATOM 1564 O O . ARG A 1 198 ? 0.574 9.269 -7.094 1.00 89.88 198 ARG A O 1
ATOM 1571 N N . THR A 1 199 ? -0.988 9.441 -5.488 1.00 89.19 199 THR A N 1
ATOM 1572 C CA . THR A 1 199 ? -0.119 10.096 -4.507 1.00 89.19 199 THR A CA 1
ATOM 1573 C C . THR A 1 199 ? 1.055 9.196 -4.126 1.00 89.19 199 THR A C 1
ATOM 1575 O O . THR A 1 199 ? 2.194 9.661 -4.101 1.00 89.19 199 THR A O 1
ATOM 1578 N N . ALA A 1 200 ? 0.814 7.902 -3.897 1.00 88.31 200 ALA A N 1
ATOM 1579 C CA . ALA A 1 200 ? 1.875 6.945 -3.603 1.00 88.31 200 ALA A CA 1
ATOM 1580 C C . ALA A 1 200 ? 2.875 6.817 -4.764 1.00 88.31 200 ALA A C 1
ATOM 1582 O O . ALA A 1 200 ? 4.078 6.844 -4.521 1.00 88.31 200 ALA A O 1
ATOM 1583 N N . LEU A 1 201 ? 2.409 6.749 -6.019 1.00 88.31 201 LEU A N 1
ATOM 1584 C CA . LEU A 1 201 ? 3.290 6.730 -7.197 1.00 88.31 201 LEU A CA 1
ATOM 1585 C C . LEU A 1 201 ? 4.184 7.969 -7.245 1.00 88.31 201 LEU A C 1
ATOM 1587 O O . LEU A 1 201 ? 5.393 7.839 -7.408 1.00 88.31 201 LEU A O 1
ATOM 1591 N N . LEU A 1 202 ? 3.615 9.161 -7.051 1.00 85.69 202 LEU A N 1
ATOM 1592 C CA . LEU A 1 202 ? 4.386 10.406 -7.039 1.00 85.69 202 LEU A CA 1
ATOM 1593 C C . LEU A 1 202 ? 5.450 10.412 -5.934 1.00 85.69 202 LEU A C 1
ATOM 1595 O O . LEU A 1 202 ? 6.575 10.846 -6.176 1.00 85.69 202 LEU A O 1
ATOM 1599 N N . ARG A 1 203 ? 5.125 9.891 -4.745 1.00 85.69 203 ARG A N 1
ATOM 1600 C CA . ARG A 1 203 ? 6.083 9.759 -3.639 1.00 85.69 203 ARG A CA 1
ATOM 1601 C C . ARG A 1 203 ? 7.207 8.784 -3.973 1.00 85.69 203 ARG A C 1
ATOM 1603 O O . ARG A 1 203 ? 8.362 9.190 -3.927 1.00 85.69 203 ARG A O 1
ATOM 1610 N N . PHE A 1 204 ? 6.883 7.567 -4.423 1.00 84.25 204 PHE A N 1
ATOM 1611 C CA . PHE A 1 204 ? 7.890 6.591 -4.857 1.00 84.25 204 PHE A CA 1
ATOM 1612 C C . PHE A 1 204 ? 8.789 7.152 -5.965 1.00 84.25 204 PHE A C 1
ATOM 1614 O O . PHE A 1 204 ? 9.999 6.965 -5.927 1.00 84.25 204 PHE A O 1
ATOM 1621 N N . GLY A 1 205 ? 8.224 7.875 -6.936 1.00 83.38 205 GLY A N 1
ATOM 1622 C CA . GLY A 1 205 ? 8.997 8.518 -8.001 1.00 83.38 205 GLY A CA 1
ATOM 1623 C C . GLY A 1 205 ? 9.925 9.610 -7.476 1.00 83.38 205 GLY A C 1
ATOM 1624 O O . GLY A 1 205 ? 11.091 9.671 -7.863 1.00 83.38 205 GLY A O 1
ATOM 1625 N N . GLY A 1 206 ? 9.432 10.438 -6.554 1.00 82.31 206 GLY A N 1
ATOM 1626 C CA . GLY A 1 206 ? 10.231 11.452 -5.873 1.00 82.31 206 GLY A CA 1
ATOM 1627 C C . GLY A 1 206 ? 11.392 10.850 -5.080 1.00 82.31 206 GLY A C 1
ATOM 1628 O O . GLY A 1 206 ? 12.516 11.339 -5.195 1.00 82.31 206 GLY A O 1
ATOM 1629 N N . ASP A 1 207 ? 11.143 9.776 -4.333 1.00 81.50 207 ASP A N 1
ATOM 1630 C CA . ASP A 1 207 ? 12.161 9.070 -3.547 1.00 81.50 207 ASP A CA 1
ATOM 1631 C C . ASP A 1 207 ? 13.211 8.428 -4.465 1.00 81.50 2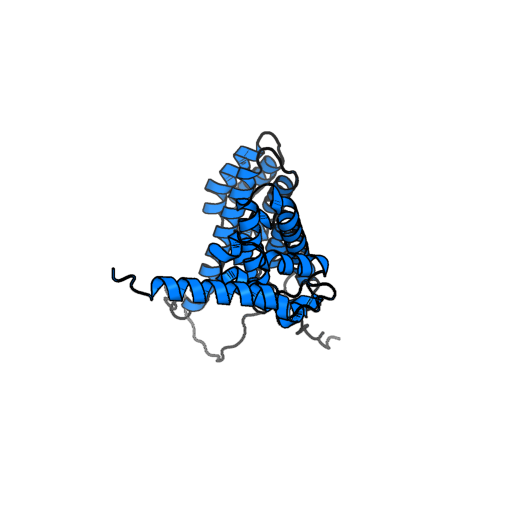07 ASP A C 1
ATOM 1633 O O . ASP A 1 207 ? 14.409 8.591 -4.250 1.00 81.50 207 ASP A O 1
ATOM 1637 N N . LEU A 1 208 ? 12.791 7.828 -5.586 1.00 82.25 208 LEU A N 1
ATOM 1638 C CA . LEU A 1 208 ? 13.701 7.288 -6.602 1.00 82.25 208 LEU A CA 1
ATOM 1639 C C . LEU A 1 208 ? 14.628 8.335 -7.223 1.00 82.25 208 LEU A C 1
ATOM 1641 O O . LEU A 1 208 ? 15.733 7.988 -7.635 1.00 82.25 208 LEU A O 1
ATOM 1645 N N . VAL A 1 209 ? 14.193 9.593 -7.333 1.00 80.12 209 VAL A N 1
ATOM 1646 C CA . VAL A 1 209 ? 15.022 10.690 -7.854 1.00 80.12 209 VAL A CA 1
ATOM 1647 C C . VAL A 1 209 ? 15.937 11.253 -6.766 1.00 80.12 209 VAL A C 1
ATOM 1649 O O . VAL A 1 209 ? 17.119 11.472 -7.032 1.00 80.12 209 VAL A O 1
ATOM 1652 N N . LYS A 1 210 ? 15.415 11.463 -5.552 1.00 78.62 210 LYS A N 1
ATOM 1653 C CA . LYS A 1 210 ? 16.164 12.023 -4.414 1.00 78.62 210 LYS A CA 1
ATOM 1654 C C . LYS A 1 210 ? 17.251 11.078 -3.910 1.00 78.62 210 LYS A C 1
ATOM 1656 O O . LYS A 1 210 ? 18.370 11.515 -3.660 1.00 78.62 210 LYS A O 1
ATOM 1661 N N . ASP A 1 211 ? 16.954 9.785 -3.832 1.00 74.06 211 ASP A N 1
ATOM 1662 C CA . ASP A 1 211 ? 17.846 8.791 -3.233 1.00 74.06 211 ASP A CA 1
ATOM 1663 C C . ASP A 1 211 ? 18.895 8.250 -4.216 1.00 74.06 211 ASP A C 1
ATOM 1665 O O . ASP A 1 211 ? 19.702 7.395 -3.850 1.00 74.06 211 ASP A O 1
ATOM 1669 N N . LYS A 1 212 ? 18.964 8.773 -5.455 1.00 67.94 212 LYS A N 1
ATOM 1670 C CA . LYS A 1 212 ? 20.021 8.404 -6.419 1.00 67.94 212 LYS A CA 1
ATOM 1671 C C . LYS A 1 212 ? 21.429 8.632 -5.878 1.00 67.94 212 LYS A C 1
ATOM 1673 O O . LYS A 1 212 ? 22.336 7.909 -6.284 1.00 67.94 212 LYS A O 1
ATOM 1678 N N . THR A 1 213 ? 21.606 9.621 -5.007 1.00 64.81 213 THR A N 1
ATOM 1679 C CA . THR A 1 213 ? 22.912 10.074 -4.510 1.00 64.81 213 THR A CA 1
ATOM 1680 C C . THR A 1 213 ? 23.132 9.818 -3.021 1.00 64.81 213 THR A C 1
ATOM 1682 O O . THR A 1 213 ? 24.271 9.908 -2.572 1.00 64.81 213 THR A O 1
ATOM 1685 N N . VAL A 1 214 ? 22.078 9.513 -2.256 1.00 64.94 214 VAL A N 1
ATOM 1686 C CA . VAL A 1 214 ? 22.117 9.553 -0.783 1.00 64.94 214 VAL A CA 1
ATOM 1687 C C . VAL A 1 214 ? 22.086 8.162 -0.150 1.00 64.94 214 VAL A C 1
ATOM 1689 O O . VAL A 1 214 ? 22.859 7.907 0.769 1.00 64.94 214 VAL A O 1
ATOM 1692 N N . ASP A 1 215 ? 21.218 7.259 -0.621 1.00 79.31 215 ASP A N 1
ATOM 1693 C CA . ASP A 1 215 ? 20.997 5.965 0.037 1.00 79.31 215 ASP A CA 1
ATOM 1694 C C . ASP A 1 215 ? 20.565 4.871 -0.967 1.00 79.31 215 ASP A C 1
ATOM 1696 O O . ASP A 1 215 ? 19.390 4.783 -1.345 1.00 79.31 215 ASP A O 1
ATOM 1700 N N . PRO A 1 216 ? 21.499 3.999 -1.397 1.00 77.81 216 PRO A N 1
ATOM 1701 C CA . PRO A 1 216 ? 21.204 2.910 -2.326 1.00 77.81 216 PRO A CA 1
ATOM 1702 C C . PRO A 1 216 ? 20.145 1.924 -1.814 1.00 77.81 216 PRO A C 1
ATOM 1704 O O . PRO A 1 216 ? 19.414 1.343 -2.618 1.00 77.81 216 PRO A O 1
ATOM 1707 N N . LEU A 1 217 ? 20.042 1.723 -0.494 1.00 80.94 217 LEU A N 1
ATOM 1708 C CA . LEU A 1 217 ? 19.098 0.770 0.086 1.00 80.94 217 LEU A CA 1
ATOM 1709 C C . LEU A 1 217 ? 17.672 1.321 0.047 1.00 80.94 217 LEU A C 1
ATOM 1711 O O . LEU A 1 217 ? 16.758 0.605 -0.364 1.00 80.94 217 LEU A O 1
ATOM 1715 N N . LYS A 1 218 ? 17.477 2.595 0.405 1.00 80.94 218 LYS A N 1
ATOM 1716 C CA . LYS A 1 218 ? 16.166 3.258 0.280 1.00 80.94 218 LYS A CA 1
ATOM 1717 C C . LYS A 1 218 ? 15.710 3.342 -1.166 1.00 80.94 218 LYS A C 1
ATOM 1719 O O . LYS A 1 218 ? 14.566 3.014 -1.473 1.00 80.94 218 LYS A O 1
ATOM 1724 N N . ARG A 1 219 ? 16.632 3.654 -2.079 1.00 82.75 219 ARG A N 1
ATOM 1725 C CA . ARG A 1 219 ? 16.362 3.618 -3.518 1.00 82.75 219 ARG A CA 1
ATOM 1726 C C . ARG A 1 219 ? 15.901 2.232 -3.972 1.00 82.75 219 ARG A C 1
ATOM 1728 O O . ARG A 1 219 ? 14.947 2.120 -4.740 1.00 82.75 219 ARG A O 1
ATOM 1735 N N . LEU A 1 220 ? 16.543 1.161 -3.507 1.00 84.44 220 LEU A N 1
ATOM 1736 C CA . LEU A 1 220 ? 16.112 -0.203 -3.812 1.00 84.44 220 LEU A CA 1
ATOM 1737 C C . LEU A 1 220 ? 14.719 -0.510 -3.233 1.00 84.44 220 LEU A C 1
ATOM 1739 O O . LEU A 1 220 ? 13.876 -1.072 -3.931 1.00 84.44 220 LEU A O 1
ATOM 1743 N N . GLN A 1 221 ? 14.452 -0.111 -1.988 1.00 83.25 221 GLN A N 1
ATOM 1744 C CA . GLN A 1 221 ? 13.132 -0.259 -1.367 1.00 83.25 221 GLN A CA 1
ATOM 1745 C C . GLN A 1 221 ? 12.045 0.473 -2.163 1.00 83.25 221 GLN A C 1
ATOM 1747 O O . GLN A 1 221 ? 10.977 -0.095 -2.393 1.00 83.25 221 GLN A O 1
ATOM 1752 N N . ALA A 1 222 ? 12.332 1.678 -2.661 1.00 85.56 222 ALA A N 1
ATOM 1753 C CA . ALA A 1 222 ? 11.422 2.430 -3.515 1.00 85.56 222 ALA A CA 1
ATOM 1754 C C . ALA A 1 222 ? 11.151 1.711 -4.851 1.00 85.56 222 ALA A C 1
ATOM 1756 O O . ALA A 1 222 ? 9.997 1.638 -5.272 1.00 85.56 222 ALA A O 1
ATOM 1757 N N . HIS A 1 223 ? 12.160 1.094 -5.484 1.00 87.62 223 HIS A N 1
ATOM 1758 C CA . HIS A 1 223 ? 11.944 0.268 -6.684 1.00 87.62 223 HIS A CA 1
ATOM 1759 C C . HIS A 1 223 ? 11.057 -0.948 -6.400 1.00 87.62 223 HIS A C 1
ATOM 1761 O O . HIS A 1 223 ? 10.167 -1.256 -7.191 1.00 87.62 223 HIS A O 1
ATOM 1767 N N . ILE A 1 224 ? 11.272 -1.638 -5.276 1.00 86.19 224 ILE A N 1
ATOM 1768 C CA . ILE A 1 224 ? 10.458 -2.796 -4.883 1.00 86.19 224 ILE A CA 1
ATOM 1769 C C . ILE A 1 224 ? 9.012 -2.365 -4.600 1.00 86.19 224 ILE A C 1
ATOM 1771 O O . ILE A 1 224 ? 8.075 -3.003 -5.083 1.00 86.19 224 ILE A O 1
ATOM 1775 N N . GLY A 1 225 ? 8.818 -1.273 -3.855 1.00 85.12 225 GLY A N 1
ATOM 1776 C CA . GLY A 1 225 ? 7.496 -0.711 -3.572 1.00 85.12 225 GLY A CA 1
ATOM 1777 C C . GLY A 1 225 ? 6.763 -0.309 -4.850 1.00 85.12 225 GLY A C 1
ATOM 1778 O O . GLY A 1 225 ? 5.601 -0.671 -5.042 1.00 85.12 225 GLY A O 1
ATOM 1779 N N . LEU A 1 226 ? 7.472 0.338 -5.775 1.00 88.50 226 LEU A N 1
ATOM 1780 C CA . LEU A 1 226 ? 6.939 0.697 -7.081 1.00 88.50 226 LEU A CA 1
ATOM 1781 C C . LEU A 1 226 ? 6.546 -0.530 -7.912 1.00 88.50 226 LEU A C 1
ATOM 1783 O O . LEU A 1 226 ? 5.447 -0.585 -8.462 1.00 88.50 226 LEU A O 1
ATOM 1787 N N . PHE A 1 227 ? 7.418 -1.533 -7.983 1.00 89.12 227 PHE A N 1
ATOM 1788 C CA . PHE A 1 227 ? 7.129 -2.792 -8.663 1.00 89.12 227 PHE A CA 1
ATOM 1789 C C . PHE A 1 227 ? 5.837 -3.429 -8.146 1.00 89.12 227 PHE A C 1
ATOM 1791 O O . PHE A 1 227 ? 4.963 -3.785 -8.937 1.00 89.12 227 PHE A O 1
ATOM 1798 N N . LEU A 1 228 ? 5.688 -3.526 -6.823 1.00 87.50 228 LEU A N 1
ATOM 1799 C CA . LEU A 1 228 ? 4.488 -4.078 -6.202 1.00 87.50 228 LEU A CA 1
ATOM 1800 C C . LEU A 1 228 ? 3.249 -3.236 -6.525 1.00 87.50 228 LEU A C 1
ATOM 1802 O O . LEU A 1 228 ? 2.227 -3.797 -6.904 1.00 87.50 228 LEU A O 1
ATOM 1806 N N . LEU A 1 229 ? 3.336 -1.907 -6.443 1.00 88.25 229 LEU A N 1
ATOM 1807 C CA . LEU A 1 229 ? 2.209 -1.016 -6.724 1.00 88.25 229 LEU A CA 1
ATOM 1808 C C . LEU A 1 229 ? 1.738 -1.111 -8.183 1.00 88.25 229 LEU A C 1
ATOM 1810 O O . LEU A 1 229 ? 0.540 -1.252 -8.436 1.00 88.25 229 LEU A O 1
ATOM 1814 N N . LEU A 1 230 ? 2.675 -1.087 -9.136 1.00 89.88 230 LEU A N 1
ATOM 1815 C CA . LEU A 1 230 ? 2.376 -1.256 -10.559 1.00 89.88 230 LEU A CA 1
ATOM 1816 C C . LEU A 1 230 ? 1.740 -2.618 -10.819 1.00 89.88 230 LEU A C 1
ATOM 1818 O O . LEU A 1 230 ? 0.691 -2.691 -11.451 1.00 89.88 230 LEU A O 1
ATOM 1822 N N . ARG A 1 231 ? 2.329 -3.690 -10.276 1.00 88.56 231 ARG A N 1
ATOM 1823 C CA . ARG A 1 231 ? 1.822 -5.056 -10.448 1.00 88.56 231 ARG A CA 1
ATOM 1824 C C . ARG A 1 231 ? 0.407 -5.230 -9.898 1.00 88.56 231 ARG A C 1
ATOM 1826 O O . ARG A 1 231 ? -0.375 -5.966 -10.491 1.00 88.56 231 ARG A O 1
ATOM 1833 N N . SER A 1 232 ? 0.094 -4.591 -8.774 1.00 85.25 232 SER A N 1
ATOM 1834 C CA . SER A 1 232 ? -1.183 -4.775 -8.083 1.00 85.25 232 SER A CA 1
ATOM 1835 C C . SER A 1 232 ? -2.308 -3.910 -8.641 1.00 85.25 232 SER A C 1
ATOM 1837 O O . SER A 1 232 ? -3.451 -4.353 -8.657 1.00 85.25 232 SER A O 1
ATOM 1839 N N . ALA A 1 233 ? -2.017 -2.677 -9.063 1.00 87.94 233 ALA A N 1
ATOM 1840 C CA . ALA A 1 233 ? -3.065 -1.687 -9.297 1.00 87.94 233 ALA A CA 1
ATOM 1841 C C . ALA A 1 233 ? -3.100 -1.093 -10.703 1.00 87.94 233 ALA A C 1
ATOM 1843 O O . ALA A 1 233 ? -4.132 -0.533 -11.066 1.00 87.94 233 ALA A O 1
ATOM 1844 N N . ILE A 1 234 ? -2.032 -1.174 -11.501 1.00 89.88 234 ILE A N 1
ATOM 1845 C CA . ILE A 1 234 ? -1.960 -0.462 -12.784 1.00 89.88 234 ILE A CA 1
ATOM 1846 C C . ILE A 1 234 ? -1.885 -1.477 -13.922 1.00 89.88 234 ILE A C 1
ATOM 1848 O O . ILE A 1 234 ? -0.978 -2.294 -13.952 1.00 89.88 234 ILE A O 1
ATOM 1852 N N . PRO A 1 235 ? -2.822 -1.475 -14.879 1.00 90.06 235 PRO A N 1
ATOM 1853 C CA . PRO A 1 235 ? -2.710 -2.335 -16.046 1.00 90.06 235 PRO A CA 1
ATOM 1854 C C . PRO A 1 235 ? -1.718 -1.739 -17.055 1.00 90.06 235 PRO A C 1
ATOM 1856 O O . PRO A 1 235 ? -1.812 -0.555 -17.387 1.00 90.06 235 PRO A O 1
ATOM 1859 N N . LYS A 1 236 ? -0.821 -2.569 -17.612 1.00 87.12 236 LYS A N 1
ATOM 1860 C CA . LYS A 1 236 ? 0.167 -2.167 -18.640 1.00 87.12 236 LYS A CA 1
ATOM 1861 C C . LYS A 1 236 ? -0.483 -1.418 -19.812 1.00 87.12 236 LYS A C 1
ATOM 1863 O O . LYS A 1 236 ? 0.041 -0.410 -20.263 1.00 87.12 236 LYS A O 1
ATOM 1868 N N . THR A 1 237 ? -1.658 -1.863 -20.258 1.00 86.31 237 THR A N 1
ATOM 1869 C CA . THR A 1 237 ? -2.402 -1.283 -21.393 1.00 86.31 237 THR A CA 1
ATOM 1870 C C . THR A 1 237 ? -2.836 0.166 -21.175 1.00 86.31 237 THR A C 1
ATOM 1872 O O . THR A 1 237 ? -2.940 0.922 -22.133 1.00 86.31 237 THR A O 1
ATOM 1875 N N . SER A 1 238 ? -3.096 0.565 -19.927 1.00 86.50 238 SER A N 1
ATOM 1876 C CA . SER A 1 238 ? -3.553 1.922 -19.583 1.00 86.50 238 SER A CA 1
ATOM 1877 C C . SER A 1 238 ? -2.489 2.730 -18.835 1.00 86.50 238 SER A C 1
ATOM 1879 O O . SER A 1 238 ? -2.722 3.889 -18.493 1.00 86.50 238 SER A O 1
ATOM 1881 N N . ALA A 1 239 ? -1.316 2.141 -18.586 1.00 87.69 239 ALA A N 1
ATOM 1882 C CA . ALA A 1 239 ? -0.216 2.776 -17.875 1.00 87.69 239 ALA A CA 1
ATOM 1883 C C . ALA A 1 239 ? 0.225 4.123 -18.490 1.00 87.69 239 ALA A C 1
ATOM 1885 O O . ALA A 1 239 ? 0.401 5.057 -17.709 1.00 87.69 239 ALA A O 1
ATOM 1886 N N . PRO A 1 240 ? 0.307 4.301 -19.828 1.00 86.00 240 PRO A N 1
ATOM 1887 C CA . PRO A 1 240 ? 0.702 5.584 -20.425 1.00 86.00 240 PRO A CA 1
ATOM 1888 C C . PRO A 1 240 ? -0.281 6.730 -20.143 1.00 86.00 240 PRO A C 1
ATOM 1890 O O . PRO A 1 240 ? 0.105 7.894 -20.150 1.00 86.00 240 PRO A O 1
ATOM 1893 N N . VAL A 1 241 ? -1.556 6.400 -19.902 1.00 86.62 241 VAL A N 1
ATOM 1894 C CA . VAL A 1 241 ? -2.628 7.370 -19.625 1.00 86.62 241 VAL A CA 1
ATOM 1895 C C . VAL A 1 241 ? -2.742 7.655 -18.127 1.00 86.62 241 VAL A C 1
ATOM 1897 O O . VAL A 1 241 ? -3.025 8.779 -17.722 1.00 86.62 241 VAL A O 1
ATOM 1900 N N . ILE A 1 242 ? -2.547 6.633 -17.289 1.00 86.44 242 ILE A N 1
ATOM 1901 C CA . ILE A 1 242 ? -2.690 6.740 -15.831 1.00 86.44 242 ILE A CA 1
ATOM 1902 C C . ILE A 1 242 ? -1.459 7.398 -15.196 1.00 86.44 242 ILE A C 1
ATOM 1904 O O . ILE A 1 242 ? -1.602 8.165 -14.241 1.00 86.44 242 ILE A O 1
ATOM 1908 N N . LEU A 1 243 ? -0.262 7.072 -15.690 1.00 87.00 243 LEU A N 1
ATOM 1909 C CA . LEU A 1 243 ? 1.002 7.531 -15.123 1.00 87.00 243 LEU A CA 1
ATOM 1910 C C . LEU A 1 243 ? 1.401 8.895 -15.703 1.00 87.00 243 LEU A C 1
ATOM 1912 O O . LEU A 1 243 ? 1.461 9.027 -16.926 1.00 87.00 243 LEU A O 1
ATOM 1916 N N . PRO A 1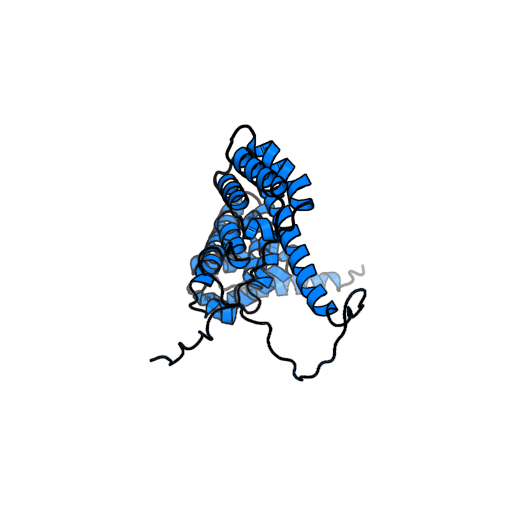 244 ? 1.760 9.887 -14.868 1.00 85.12 244 PRO A N 1
ATOM 1917 C CA . PRO A 1 244 ? 2.334 11.143 -15.345 1.00 85.12 244 PRO A CA 1
ATOM 1918 C C . PRO A 1 244 ? 3.604 10.915 -16.177 1.00 85.12 244 PRO A C 1
ATOM 1920 O O . PRO A 1 244 ? 4.387 10.010 -15.885 1.00 85.12 244 PRO A O 1
ATOM 1923 N N . GLN A 1 245 ? 3.855 11.764 -17.176 1.00 82.50 245 GLN A N 1
ATOM 1924 C CA . GLN A 1 245 ? 5.013 11.620 -18.070 1.00 82.50 245 GLN A CA 1
ATOM 1925 C C . GLN A 1 245 ? 6.354 11.661 -17.316 1.00 82.50 245 GLN A C 1
ATOM 1927 O O . GLN A 1 245 ? 7.261 10.889 -17.621 1.00 82.50 245 GLN A O 1
ATOM 1932 N N . GLU A 1 246 ? 6.469 12.510 -16.293 1.00 80.81 246 GLU A N 1
ATOM 1933 C CA . GLU A 1 246 ? 7.649 12.572 -15.417 1.00 80.81 246 GLU A CA 1
ATOM 1934 C C . GLU A 1 246 ? 7.942 11.215 -14.769 1.00 80.81 246 GLU A C 1
ATOM 1936 O O . GLU A 1 246 ? 9.087 10.776 -14.704 1.00 80.81 246 GLU A O 1
ATOM 1941 N N . PHE A 1 247 ? 6.888 10.510 -14.366 1.00 84.25 247 PHE A N 1
ATOM 1942 C CA . PHE A 1 247 ? 6.989 9.208 -13.732 1.00 84.25 247 PHE A CA 1
ATOM 1943 C C . PHE A 1 247 ? 7.365 8.100 -14.718 1.00 84.25 247 PHE A C 1
ATOM 1945 O O . PHE A 1 247 ? 8.184 7.235 -14.405 1.00 84.25 247 PHE A O 1
ATOM 1952 N N . GLN A 1 248 ? 6.817 8.155 -15.935 1.00 87.44 248 GLN A N 1
ATOM 1953 C CA . GLN A 1 248 ? 7.228 7.272 -17.031 1.00 87.44 248 GLN A CA 1
ATOM 1954 C C . GLN A 1 248 ? 8.734 7.419 -17.304 1.00 87.44 248 GLN A C 1
ATOM 1956 O O . GLN A 1 248 ? 9.437 6.417 -17.439 1.00 87.44 248 GLN A O 1
ATOM 1961 N N . MET A 1 249 ? 9.252 8.654 -17.278 1.00 82.88 249 MET A N 1
ATOM 1962 C CA . MET A 1 249 ? 10.689 8.927 -17.385 1.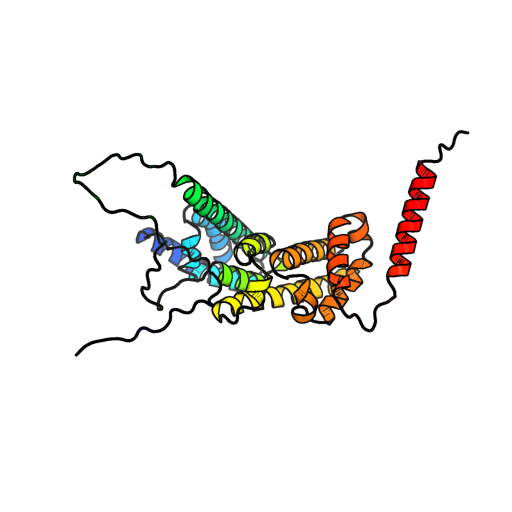00 82.88 249 MET A CA 1
ATOM 1963 C C . MET A 1 249 ? 11.493 8.411 -16.186 1.00 82.88 249 MET A C 1
ATOM 1965 O O . MET A 1 249 ? 12.622 7.960 -16.370 1.00 82.88 249 MET A O 1
ATOM 1969 N N . THR A 1 250 ? 10.950 8.437 -14.965 1.00 85.12 250 THR A N 1
ATOM 1970 C CA . THR A 1 250 ? 11.620 7.843 -13.796 1.00 85.12 250 THR A CA 1
ATOM 1971 C C . THR A 1 250 ? 11.786 6.334 -13.959 1.00 85.12 250 THR A C 1
ATOM 1973 O O . THR A 1 250 ? 12.902 5.841 -13.812 1.00 85.12 250 THR A O 1
ATOM 1976 N N . ILE A 1 251 ? 10.722 5.613 -14.335 1.00 87.50 251 ILE A N 1
ATOM 1977 C CA . ILE A 1 251 ? 10.780 4.160 -14.592 1.00 87.50 251 ILE A CA 1
ATOM 1978 C C . ILE A 1 251 ? 11.775 3.859 -15.717 1.00 87.50 251 ILE A C 1
ATOM 1980 O O . ILE A 1 251 ? 12.574 2.931 -15.620 1.00 87.50 251 ILE A O 1
ATOM 1984 N N . TYR A 1 252 ? 11.763 4.678 -16.768 1.00 85.69 252 TYR A N 1
ATOM 1985 C CA . TYR A 1 252 ? 12.709 4.576 -17.869 1.00 85.69 252 TYR A CA 1
ATOM 1986 C C . TYR A 1 252 ? 14.168 4.715 -17.419 1.00 85.69 252 TYR A C 1
ATOM 1988 O O . TYR A 1 252 ? 15.026 3.910 -17.775 1.00 85.69 252 TYR A O 1
ATOM 1996 N N . GLN A 1 253 ? 14.463 5.708 -16.582 1.00 82.56 253 GLN A N 1
ATOM 1997 C CA . GLN A 1 253 ? 15.801 5.903 -16.026 1.00 82.56 253 GLN A CA 1
ATOM 1998 C C . GLN A 1 253 ? 16.207 4.783 -15.063 1.00 82.56 253 GLN A C 1
ATOM 2000 O O . GLN A 1 253 ? 17.387 4.441 -15.012 1.00 82.56 253 GLN A O 1
ATOM 2005 N N . SER A 1 254 ? 15.257 4.189 -14.334 1.00 84.81 254 SER A N 1
ATOM 2006 C CA . SER A 1 254 ? 15.506 3.029 -13.470 1.00 84.81 254 SER A CA 1
ATOM 2007 C C . SER A 1 254 ? 16.002 1.805 -14.241 1.00 84.81 254 SER A C 1
ATOM 2009 O O . SER A 1 254 ? 16.655 0.952 -13.647 1.00 84.81 254 SER A O 1
ATOM 2011 N N . LEU A 1 255 ? 15.774 1.725 -15.559 1.00 84.00 255 LEU A N 1
ATOM 2012 C CA . LEU A 1 255 ? 16.357 0.667 -16.387 1.00 84.00 255 LEU A CA 1
ATOM 2013 C C . LEU A 1 255 ? 17.891 0.738 -16.484 1.00 84.00 255 LEU A C 1
ATOM 2015 O O . LEU A 1 255 ? 18.516 -0.270 -16.792 1.00 84.00 255 LEU A O 1
ATOM 2019 N N . LEU A 1 256 ? 18.497 1.899 -16.206 1.00 79.69 256 LEU A N 1
ATOM 2020 C CA . LEU A 1 256 ? 19.957 2.079 -16.156 1.00 79.69 256 LEU A CA 1
ATOM 2021 C C . LEU A 1 256 ? 20.532 1.874 -14.753 1.00 79.69 256 LEU A C 1
ATOM 2023 O O . LEU A 1 256 ? 21.685 2.225 -14.513 1.00 79.69 256 LEU A O 1
ATOM 2027 N N . ASP A 1 257 ? 19.737 1.403 -13.795 1.00 79.81 257 ASP A N 1
ATOM 2028 C CA . ASP A 1 257 ? 20.212 1.193 -12.437 1.00 79.81 257 ASP A CA 1
ATOM 2029 C C . ASP A 1 257 ? 21.021 -0.116 -12.351 1.00 79.81 257 ASP A C 1
ATOM 2031 O O . ASP A 1 257 ? 20.432 -1.203 -12.400 1.00 79.81 257 ASP A O 1
ATOM 2035 N N . PRO A 1 258 ? 22.359 -0.048 -12.188 1.00 76.88 258 PRO A N 1
ATOM 2036 C CA . PRO A 1 258 ? 23.190 -1.247 -12.164 1.00 76.88 258 PRO A CA 1
ATOM 2037 C C . PRO A 1 258 ? 22.912 -2.108 -10.926 1.00 76.88 258 PRO A C 1
ATOM 2039 O O . PRO A 1 258 ? 23.042 -3.329 -10.980 1.00 76.88 258 PRO A O 1
ATOM 2042 N N . VAL A 1 259 ? 22.490 -1.502 -9.809 1.00 81.12 259 VAL A N 1
ATOM 2043 C CA . VAL A 1 259 ? 22.161 -2.232 -8.577 1.00 81.12 259 VAL A CA 1
ATOM 2044 C C . VAL A 1 259 ? 20.885 -3.038 -8.787 1.00 81.12 259 VAL A C 1
ATOM 2046 O O . VAL A 1 259 ? 20.825 -4.211 -8.415 1.00 81.12 259 VAL A O 1
ATOM 2049 N N . LEU A 1 260 ? 19.881 -2.434 -9.430 1.00 82.75 260 LEU A N 1
ATOM 2050 C CA . LEU A 1 260 ? 18.636 -3.121 -9.765 1.00 82.75 260 LEU A CA 1
ATOM 2051 C C . LEU A 1 260 ? 18.878 -4.266 -10.755 1.00 82.75 260 LEU A C 1
ATOM 2053 O O . LEU A 1 260 ? 18.323 -5.349 -10.579 1.00 82.75 260 LEU A O 1
ATOM 2057 N N . GLN A 1 261 ? 19.734 -4.046 -11.753 1.00 82.38 261 GLN A N 1
ATOM 2058 C CA . GLN A 1 261 ? 20.091 -5.054 -12.747 1.00 82.38 261 GLN A CA 1
ATOM 2059 C C . GLN A 1 261 ? 20.786 -6.274 -12.134 1.00 82.38 261 GLN A C 1
ATOM 2061 O O . GLN A 1 261 ? 20.435 -7.404 -12.469 1.00 82.38 261 GLN A O 1
ATOM 2066 N N . ILE A 1 262 ? 21.737 -6.057 -11.223 1.00 80.69 262 ILE A N 1
ATOM 2067 C CA . ILE A 1 262 ? 22.501 -7.142 -10.596 1.00 80.69 262 ILE A CA 1
ATOM 2068 C C . ILE A 1 262 ? 21.655 -7.892 -9.560 1.00 80.69 262 ILE A C 1
ATOM 2070 O O . ILE A 1 262 ? 21.664 -9.121 -9.531 1.00 80.69 262 ILE A O 1
ATOM 2074 N N . LEU A 1 263 ? 20.938 -7.172 -8.690 1.00 84.88 263 LEU A N 1
ATOM 2075 C CA . LEU A 1 263 ? 20.267 -7.782 -7.537 1.00 84.88 263 LEU A CA 1
ATOM 2076 C C . LEU A 1 263 ? 18.836 -8.250 -7.837 1.00 84.88 263 LEU A C 1
ATOM 2078 O O . LEU A 1 263 ? 18.384 -9.235 -7.257 1.00 84.88 263 LEU A O 1
ATOM 2082 N N . PHE A 1 264 ? 18.109 -7.560 -8.722 1.00 88.00 264 PHE A N 1
ATOM 2083 C CA . PHE A 1 264 ? 16.695 -7.838 -9.004 1.00 88.00 264 PHE A CA 1
ATOM 2084 C C . PHE A 1 264 ? 16.373 -7.762 -10.507 1.00 88.00 264 PHE A C 1
ATOM 2086 O O . PHE A 1 264 ? 15.499 -6.989 -10.918 1.00 88.00 264 PHE A O 1
ATOM 2093 N N . PRO A 1 265 ? 16.991 -8.621 -11.340 1.00 85.62 265 PRO A N 1
ATOM 2094 C CA . PRO A 1 265 ? 16.775 -8.618 -12.790 1.00 85.62 265 PRO A CA 1
ATOM 2095 C C . PRO A 1 265 ? 15.301 -8.822 -13.176 1.00 85.62 265 PRO A C 1
ATOM 2097 O O . PRO A 1 265 ? 14.831 -8.264 -14.162 1.00 85.62 265 PRO A O 1
ATOM 2100 N N . ASN A 1 266 ? 14.530 -9.548 -12.359 1.00 88.38 266 ASN A N 1
ATOM 2101 C CA . ASN A 1 266 ? 13.093 -9.753 -12.575 1.00 88.38 266 ASN A CA 1
ATOM 2102 C C . ASN A 1 266 ? 12.278 -8.452 -12.458 1.00 88.38 266 ASN A C 1
ATOM 2104 O O . ASN A 1 266 ? 11.319 -8.256 -13.204 1.00 88.38 266 ASN A O 1
ATOM 2108 N N . ILE A 1 267 ? 12.651 -7.560 -11.532 1.00 89.75 267 ILE A N 1
ATOM 2109 C CA . ILE A 1 267 ? 11.995 -6.253 -11.377 1.00 89.75 267 ILE A CA 1
ATOM 2110 C C . ILE A 1 267 ? 12.344 -5.366 -12.573 1.00 89.75 267 ILE A C 1
ATOM 2112 O O . ILE A 1 267 ? 11.461 -4.724 -13.142 1.00 89.75 267 ILE A O 1
ATOM 2116 N N . LEU A 1 268 ? 13.610 -5.386 -12.997 1.00 87.94 268 LEU A N 1
ATOM 2117 C CA . LEU A 1 268 ? 14.070 -4.662 -14.179 1.00 87.94 268 LEU A CA 1
ATOM 2118 C C . LEU A 1 268 ? 13.321 -5.116 -15.444 1.00 87.94 268 LEU A C 1
ATOM 2120 O O . LEU A 1 268 ? 12.802 -4.286 -16.189 1.00 87.94 268 LEU A O 1
ATOM 2124 N N . ALA A 1 269 ? 13.199 -6.431 -15.651 1.00 87.50 269 ALA A N 1
ATOM 2125 C CA . ALA A 1 269 ? 12.449 -7.011 -16.762 1.00 87.50 269 ALA A CA 1
ATOM 2126 C C . ALA A 1 269 ? 10.976 -6.580 -16.734 1.00 87.50 269 ALA A C 1
ATOM 2128 O O . ALA A 1 269 ? 10.420 -6.203 -17.763 1.00 87.50 269 ALA A O 1
ATOM 2129 N N . PHE A 1 270 ? 10.349 -6.554 -15.555 1.00 91.06 270 PHE A N 1
ATOM 2130 C CA . PHE A 1 270 ? 8.990 -6.042 -15.412 1.00 91.06 270 PHE A CA 1
ATOM 2131 C C . PHE A 1 270 ? 8.886 -4.562 -15.807 1.00 91.06 270 PHE A C 1
ATOM 2133 O O . PHE A 1 270 ? 8.010 -4.209 -16.597 1.00 91.06 270 PHE A O 1
ATOM 2140 N N . PHE A 1 271 ? 9.787 -3.696 -15.332 1.00 90.56 271 PHE A N 1
ATOM 2141 C CA . PHE A 1 271 ? 9.796 -2.287 -15.739 1.00 90.56 271 PHE A CA 1
ATOM 2142 C C . PHE A 1 271 ? 10.017 -2.112 -17.239 1.00 90.56 271 PHE A C 1
ATOM 2144 O O . PHE A 1 271 ? 9.352 -1.270 -17.840 1.00 90.56 271 PHE A O 1
ATOM 2151 N N . ARG A 1 272 ? 10.855 -2.948 -17.868 1.00 87.50 272 ARG A N 1
ATOM 2152 C CA . ARG A 1 272 ? 11.038 -2.951 -19.327 1.00 87.50 272 ARG A CA 1
ATOM 2153 C C . ARG A 1 272 ? 9.708 -3.160 -20.040 1.00 87.50 272 ARG A C 1
ATOM 2155 O O . ARG A 1 272 ? 9.361 -2.371 -20.913 1.00 87.50 272 ARG A O 1
ATOM 2162 N N . THR A 1 273 ? 8.912 -4.134 -19.595 1.00 89.00 273 THR A N 1
ATOM 2163 C CA . THR A 1 273 ? 7.594 -4.362 -20.203 1.00 89.00 273 THR A CA 1
ATOM 2164 C C . THR A 1 273 ? 6.669 -3.147 -20.088 1.00 89.00 273 THR A C 1
ATOM 2166 O O . THR A 1 273 ? 5.857 -2.933 -20.980 1.00 89.00 273 THR A O 1
ATOM 2169 N N . TYR A 1 274 ? 6.769 -2.334 -19.033 1.00 88.38 274 TYR A N 1
ATOM 2170 C CA . TYR A 1 274 ? 5.995 -1.093 -18.916 1.00 88.38 274 TYR A CA 1
ATOM 2171 C C . TYR A 1 274 ? 6.528 -0.001 -19.836 1.00 88.38 274 TYR A C 1
ATOM 2173 O O . TYR A 1 274 ? 5.749 0.645 -20.530 1.00 88.38 274 TYR A O 1
ATOM 2181 N N . VAL A 1 275 ? 7.847 0.167 -19.877 1.00 87.31 275 VAL A N 1
ATOM 2182 C CA . VAL A 1 275 ? 8.517 1.157 -20.725 1.00 87.31 275 VAL A CA 1
ATOM 2183 C C . VAL A 1 275 ? 8.193 0.958 -22.202 1.00 87.31 275 VAL A C 1
ATOM 2185 O O . VAL A 1 275 ? 7.951 1.939 -22.892 1.00 87.31 275 VAL A O 1
ATOM 2188 N N . GLU A 1 276 ? 8.093 -0.287 -22.670 1.00 84.69 276 GLU A N 1
ATOM 2189 C CA . GLU A 1 276 ? 7.662 -0.606 -24.042 1.00 84.69 276 GLU A CA 1
ATOM 2190 C C . GLU A 1 276 ? 6.284 -0.033 -24.404 1.00 84.69 276 GLU A C 1
ATOM 2192 O O . GLU A 1 276 ? 5.988 0.160 -25.578 1.00 84.69 276 GLU A O 1
ATOM 2197 N N . SER A 1 277 ? 5.421 0.214 -23.412 1.00 85.31 277 SER A N 1
ATOM 2198 C CA . SER A 1 277 ? 4.105 0.822 -23.642 1.00 85.31 277 SER A CA 1
ATOM 2199 C C . SER A 1 277 ? 4.133 2.354 -23.671 1.00 85.31 277 SER A C 1
ATOM 2201 O O . SER A 1 277 ? 3.136 2.962 -24.053 1.00 85.31 277 SER A O 1
ATOM 2203 N N . PHE A 1 278 ? 5.236 2.991 -23.264 1.00 85.44 278 PHE A N 1
ATOM 2204 C CA . PHE A 1 278 ? 5.339 4.445 -23.136 1.00 85.44 278 PHE A CA 1
ATOM 2205 C C . PHE A 1 278 ? 5.839 5.098 -24.432 1.00 85.44 278 PHE A C 1
ATOM 2207 O O . PHE A 1 278 ? 6.847 4.693 -25.007 1.00 85.44 278 PHE A O 1
ATOM 2214 N N . GLU A 1 279 ? 5.191 6.184 -24.859 1.00 75.44 279 GLU A N 1
ATOM 2215 C CA . GLU A 1 279 ? 5.652 7.010 -25.984 1.00 75.44 279 GLU A CA 1
ATOM 2216 C C . GLU A 1 279 ? 6.689 8.048 -25.514 1.00 75.44 279 GLU A C 1
ATOM 2218 O O . GLU A 1 279 ? 6.399 9.235 -25.326 1.00 75.44 279 GLU A O 1
ATOM 2223 N N . ILE A 1 280 ? 7.929 7.605 -25.289 1.00 72.06 280 ILE A N 1
ATOM 2224 C CA . ILE A 1 280 ? 8.999 8.462 -24.760 1.00 72.06 280 ILE A CA 1
ATOM 2225 C C . ILE A 1 280 ? 9.662 9.265 -25.891 1.00 72.06 280 ILE A C 1
ATOM 2227 O O . ILE A 1 280 ? 10.531 8.774 -26.605 1.00 72.06 280 ILE A O 1
ATOM 2231 N N . LYS A 1 281 ? 9.285 10.543 -26.028 1.00 57.75 281 LYS A N 1
ATOM 2232 C CA . LYS A 1 281 ? 9.741 11.428 -27.124 1.00 57.75 281 LYS A CA 1
ATOM 2233 C C . LYS A 1 281 ? 11.225 11.842 -27.077 1.00 57.75 281 LYS A C 1
ATOM 2235 O O . LYS A 1 281 ? 11.734 12.282 -28.097 1.00 57.75 281 LYS A O 1
ATOM 2240 N N . ASN A 1 282 ? 11.917 11.681 -25.943 1.00 59.22 282 ASN A N 1
ATOM 2241 C CA . ASN A 1 282 ? 13.310 12.127 -25.729 1.00 59.22 282 ASN A CA 1
ATOM 2242 C C . ASN A 1 282 ? 14.182 11.065 -25.027 1.00 59.22 282 ASN A C 1
ATOM 2244 O O . ASN A 1 282 ? 15.051 11.389 -24.215 1.00 59.22 282 ASN A O 1
ATOM 2248 N N . GLY A 1 283 ? 13.907 9.784 -25.261 1.00 56.56 283 GLY A N 1
ATOM 2249 C CA . GLY A 1 283 ? 14.679 8.707 -24.652 1.00 56.56 283 GLY A CA 1
ATOM 2250 C C . GLY A 1 283 ? 16.061 8.590 -25.293 1.00 56.56 283 GLY A C 1
ATOM 2251 O O . GLY A 1 283 ? 16.178 8.633 -26.514 1.00 56.56 283 GLY A O 1
ATOM 2252 N N . VAL A 1 284 ? 17.114 8.393 -24.491 1.00 59.91 284 VAL A N 1
ATOM 2253 C CA . VAL A 1 284 ? 18.380 7.812 -24.995 1.00 59.91 284 VAL A CA 1
ATOM 2254 C C . VAL A 1 284 ? 18.025 6.503 -25.725 1.00 59.91 284 VAL A C 1
ATOM 2256 O O . VAL A 1 284 ? 17.096 5.854 -25.278 1.00 59.91 284 VAL A O 1
ATOM 2259 N N . PRO A 1 285 ? 18.645 6.073 -26.828 1.00 60.47 285 PRO A N 1
ATOM 2260 C CA . PRO A 1 285 ? 18.336 4.765 -27.416 1.00 60.47 285 PRO A CA 1
ATOM 2261 C C . PRO A 1 285 ? 18.877 3.626 -26.524 1.00 60.47 285 PRO A C 1
ATOM 2263 O O . PRO A 1 285 ? 20.072 3.347 -26.507 1.00 60.47 285 PRO A O 1
ATOM 2266 N N . TYR A 1 286 ? 18.005 2.977 -25.738 1.00 60.28 286 TYR A N 1
ATOM 2267 C CA . TYR A 1 286 ? 18.397 1.920 -24.779 1.00 60.28 286 TYR A CA 1
ATOM 2268 C C . TYR A 1 286 ? 18.689 0.581 -25.445 1.00 60.28 286 TYR A C 1
ATOM 2270 O O . TYR A 1 286 ? 19.371 -0.252 -24.850 1.00 60.28 286 TYR A O 1
ATOM 2278 N N . GLU A 1 287 ? 18.202 0.375 -26.668 1.00 64.00 287 GLU A N 1
ATOM 2279 C CA . GLU A 1 287 ? 18.481 -0.853 -27.413 1.00 64.00 287 GLU A CA 1
ATOM 2280 C C . GLU A 1 287 ? 19.984 -1.099 -27.560 1.00 64.00 287 GLU A C 1
ATOM 2282 O O . GLU A 1 287 ? 20.433 -2.239 -27.507 1.00 64.00 287 GLU A O 1
ATOM 2287 N N . ASP A 1 288 ? 20.788 -0.040 -27.643 1.00 63.69 288 ASP A N 1
ATOM 2288 C CA . ASP A 1 288 ? 22.238 -0.174 -27.772 1.00 63.69 288 ASP A CA 1
ATOM 2289 C C . ASP A 1 288 ? 22.913 -0.561 -26.443 1.00 63.69 288 ASP A C 1
ATOM 2291 O O . ASP A 1 288 ? 23.866 -1.340 -26.438 1.00 63.69 288 ASP A O 1
ATOM 2295 N N . TYR A 1 289 ? 22.381 -0.111 -25.300 1.00 67.50 289 TYR A N 1
ATOM 2296 C CA . TYR A 1 289 ? 22.870 -0.504 -23.971 1.00 67.50 289 TYR A CA 1
ATOM 2297 C C . TYR A 1 289 ? 22.510 -1.950 -23.615 1.00 67.50 289 TYR A C 1
ATOM 2299 O O . TYR A 1 289 ? 23.330 -2.674 -23.044 1.00 67.50 289 TYR A O 1
ATOM 2307 N N . PHE A 1 290 ? 21.303 -2.399 -23.963 1.00 66.12 290 PHE A N 1
ATOM 2308 C CA . PHE A 1 290 ? 20.906 -3.788 -23.729 1.00 66.12 290 PHE A CA 1
ATOM 2309 C C . PHE A 1 290 ? 21.676 -4.748 -24.631 1.00 66.12 290 PHE A C 1
ATOM 2311 O O . PHE A 1 290 ? 22.191 -5.739 -24.124 1.00 66.12 290 PHE A O 1
ATOM 2318 N N . LYS A 1 291 ? 21.880 -4.407 -25.910 1.00 71.38 291 LYS A N 1
ATOM 2319 C CA . LYS A 1 291 ? 22.780 -5.162 -26.798 1.00 71.38 291 LYS A CA 1
ATOM 2320 C C . LYS A 1 291 ? 24.201 -5.242 -26.247 1.00 71.38 291 LYS A C 1
ATOM 2322 O O . LYS A 1 291 ? 24.819 -6.300 -26.314 1.00 71.38 291 LYS A O 1
ATOM 2327 N N . LEU A 1 292 ? 24.721 -4.147 -25.683 1.00 71.12 292 LEU A N 1
ATOM 2328 C CA . LEU A 1 292 ? 26.029 -4.158 -25.027 1.00 71.12 292 LEU A CA 1
ATOM 2329 C C . LEU A 1 292 ? 26.040 -5.117 -23.832 1.00 71.12 292 LEU A C 1
ATOM 2331 O O . LEU A 1 292 ? 26.975 -5.896 -23.686 1.00 71.12 292 LEU A O 1
ATOM 2335 N N . THR A 1 293 ? 24.996 -5.095 -23.005 1.00 71.19 293 THR A N 1
ATOM 2336 C CA . THR A 1 293 ? 24.879 -5.993 -21.849 1.00 71.19 293 THR A CA 1
ATOM 2337 C C . THR A 1 293 ? 24.799 -7.457 -22.284 1.00 71.19 293 THR A C 1
ATOM 2339 O O . THR A 1 293 ? 25.571 -8.274 -21.798 1.00 71.19 293 THR A O 1
ATOM 2342 N N . GLU A 1 294 ? 23.936 -7.785 -23.247 1.00 77.12 294 GLU A N 1
ATOM 2343 C CA . GLU A 1 294 ? 23.815 -9.135 -23.811 1.00 77.12 294 GLU A CA 1
ATOM 2344 C C . GLU A 1 294 ? 25.141 -9.604 -2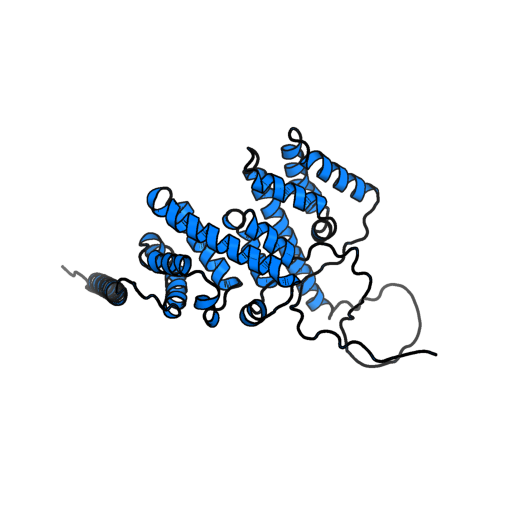4.426 1.00 77.12 294 GLU A C 1
ATOM 2346 O O . GLU A 1 294 ? 25.543 -10.753 -24.249 1.00 77.12 294 GLU A O 1
ATOM 2351 N N . SER A 1 295 ? 25.869 -8.702 -25.093 1.00 78.31 295 SER A N 1
ATOM 2352 C CA . SER A 1 295 ? 27.207 -8.981 -25.615 1.00 78.31 295 SER A CA 1
ATOM 2353 C C . SER A 1 295 ? 28.228 -9.245 -24.504 1.00 78.31 295 SER A C 1
ATOM 2355 O O . SER A 1 295 ? 29.099 -10.099 -24.678 1.00 78.31 295 SER A O 1
ATOM 2357 N N . LEU A 1 296 ? 28.161 -8.521 -23.384 1.00 79.75 296 LEU A N 1
ATOM 2358 C CA . LEU A 1 296 ? 29.041 -8.729 -22.232 1.00 79.75 296 LEU A CA 1
ATOM 2359 C C . LEU A 1 296 ? 28.720 -10.045 -21.515 1.00 79.75 296 LEU A C 1
ATOM 2361 O O . LEU A 1 296 ? 29.646 -10.774 -21.166 1.00 79.75 296 LEU A O 1
ATOM 2365 N N . ASP A 1 297 ? 27.441 -10.388 -21.364 1.00 79.56 297 ASP A N 1
ATOM 2366 C CA . ASP A 1 297 ? 27.000 -11.667 -20.801 1.00 79.56 297 ASP A CA 1
ATOM 2367 C C . ASP A 1 297 ? 27.422 -12.841 -21.691 1.00 79.56 297 ASP A C 1
ATOM 2369 O O . ASP A 1 297 ? 27.971 -13.826 -21.196 1.00 79.56 297 ASP A O 1
ATOM 2373 N N . ALA A 1 298 ? 27.262 -12.718 -23.012 1.00 81.69 298 ALA A N 1
ATOM 2374 C CA . ALA A 1 298 ? 27.759 -13.701 -23.972 1.00 81.69 298 ALA A CA 1
ATOM 2375 C C . ALA A 1 298 ? 29.287 -13.857 -23.883 1.00 81.69 298 ALA A C 1
ATOM 2377 O O . ALA A 1 298 ? 29.795 -14.980 -23.888 1.00 81.69 298 ALA A O 1
ATOM 2378 N N . GLY A 1 299 ? 30.021 -12.748 -23.733 1.00 82.31 299 GLY A N 1
ATOM 2379 C CA . GLY A 1 299 ? 31.467 -12.752 -23.506 1.00 82.31 299 GLY A CA 1
ATOM 2380 C C . GLY A 1 299 ? 31.868 -13.421 -22.186 1.00 82.31 299 GLY A C 1
ATOM 2381 O O . GLY A 1 299 ? 32.796 -14.227 -22.154 1.00 82.31 299 GLY A O 1
ATOM 2382 N N . ALA A 1 300 ? 31.143 -13.156 -21.099 1.00 81.00 300 ALA A N 1
ATOM 2383 C CA . ALA A 1 300 ? 31.370 -13.786 -19.802 1.00 81.00 300 ALA A CA 1
ATOM 2384 C C . ALA A 1 300 ? 31.063 -15.292 -19.835 1.00 81.00 300 ALA A C 1
ATOM 2386 O O . ALA A 1 300 ? 31.826 -16.094 -19.290 1.00 81.00 300 ALA A O 1
ATOM 2387 N N . CYS A 1 301 ? 29.978 -15.688 -20.507 1.00 82.19 301 CYS A N 1
ATOM 2388 C CA . CYS A 1 301 ? 29.660 -17.084 -20.787 1.00 82.19 301 CYS A CA 1
ATOM 2389 C C . CYS A 1 301 ? 30.783 -17.749 -21.581 1.00 82.19 301 CYS A C 1
ATOM 2391 O O . CYS A 1 301 ? 31.263 -18.792 -21.147 1.00 82.19 301 CYS A O 1
ATOM 2393 N N . PHE A 1 302 ? 31.258 -17.118 -22.662 1.00 83.25 302 PHE A N 1
ATOM 2394 C CA . PHE A 1 302 ? 32.381 -17.611 -23.456 1.00 83.25 302 PHE A CA 1
ATOM 2395 C C . PHE A 1 302 ? 33.619 -17.858 -22.584 1.00 83.25 302 PHE A C 1
ATOM 2397 O O . PHE A 1 302 ? 34.107 -18.984 -22.544 1.00 83.25 302 PHE A O 1
ATOM 2404 N N . ILE A 1 303 ? 34.064 -16.865 -21.804 1.00 84.44 303 ILE A N 1
ATOM 2405 C CA . ILE A 1 303 ? 35.235 -16.981 -20.912 1.00 84.44 303 ILE A CA 1
ATOM 2406 C C . ILE A 1 303 ? 35.076 -18.119 -19.894 1.00 84.44 303 ILE A C 1
ATOM 2408 O O . ILE A 1 303 ? 36.056 -18.794 -19.588 1.00 84.44 303 ILE A O 1
ATOM 2412 N N . ARG A 1 304 ? 33.861 -18.341 -19.371 1.00 78.75 304 ARG A N 1
ATOM 2413 C CA . ARG A 1 304 ? 33.565 -19.444 -18.439 1.00 78.75 304 ARG A CA 1
ATOM 2414 C C . ARG A 1 304 ? 33.540 -20.812 -19.115 1.00 78.75 304 ARG A C 1
ATOM 2416 O O . ARG A 1 304 ? 33.902 -21.796 -18.483 1.00 78.75 304 ARG A O 1
ATOM 2423 N N . THR A 1 305 ? 33.071 -20.890 -20.359 1.00 77.94 305 THR A N 1
ATOM 2424 C CA . THR A 1 305 ? 32.995 -22.147 -21.124 1.00 77.94 305 THR A CA 1
ATOM 2425 C C . THR A 1 305 ? 34.311 -22.537 -21.781 1.00 77.94 305 THR A C 1
ATOM 2427 O O . THR A 1 305 ? 34.529 -23.715 -22.059 1.00 77.94 305 THR A O 1
ATOM 2430 N N . VAL A 1 306 ? 35.199 -21.573 -22.020 1.00 73.12 306 VAL A N 1
ATOM 2431 C CA . VAL A 1 306 ? 36.570 -21.856 -22.426 1.00 73.12 306 VAL A CA 1
ATOM 2432 C C . VAL A 1 306 ? 37.288 -22.415 -21.201 1.00 73.12 306 VAL A C 1
ATOM 2434 O O . VAL A 1 306 ? 37.689 -21.680 -20.303 1.00 73.12 306 VAL A O 1
ATOM 2437 N N . ASN A 1 307 ? 37.435 -23.741 -21.150 1.00 57.31 307 ASN A N 1
ATOM 2438 C CA . ASN A 1 307 ? 38.413 -24.365 -20.270 1.00 57.31 307 ASN A CA 1
ATOM 2439 C C . ASN A 1 307 ? 39.778 -23.814 -20.673 1.00 57.31 307 ASN A C 1
ATOM 2441 O O . ASN A 1 307 ? 40.304 -24.150 -21.733 1.00 57.31 307 ASN A O 1
ATOM 2445 N N . TRP A 1 308 ? 40.344 -22.965 -19.824 1.00 63.16 308 TRP A N 1
ATOM 2446 C CA . TRP A 1 308 ? 41.735 -22.551 -19.914 1.00 63.16 308 TRP A CA 1
ATOM 2447 C C . TRP A 1 308 ? 42.602 -23.746 -19.508 1.00 63.16 308 TRP A C 1
ATOM 2449 O O . TRP A 1 308 ? 43.158 -23.789 -18.416 1.00 63.16 308 TRP A O 1
ATOM 2459 N N . SER A 1 309 ? 42.637 -24.779 -20.350 1.00 54.72 309 SER A N 1
ATOM 2460 C CA . SER A 1 309 ? 43.591 -25.871 -20.227 1.00 54.72 309 SER A CA 1
ATOM 2461 C C . SER A 1 309 ? 44.957 -25.324 -20.620 1.00 54.72 309 SER A C 1
ATOM 2463 O O . SER A 1 309 ? 45.263 -25.215 -21.809 1.00 54.72 309 SER A O 1
ATOM 2465 N N . SER A 1 310 ? 45.728 -24.918 -19.613 1.00 49.28 310 SER A N 1
ATOM 2466 C CA . SER A 1 310 ? 47.190 -24.896 -19.681 1.00 49.28 310 SER A CA 1
ATOM 2467 C C . SER A 1 310 ? 47.728 -26.318 -19.683 1.00 49.28 310 SER A C 1
ATOM 2469 O O . SER A 1 310 ? 47.284 -27.076 -18.787 1.00 49.28 310 SER A O 1
#

Radius of gyration: 25.23 Å; chains: 1; bounding box: 100×45×56 Å

pLDDT: mean 76.2, std 19.74, range [22.66, 93.94]

Foldseek 3Di:
DDYDDDDDDDPQDQDFAADDADDDDPVLVVVVVVLLVLLVPPVRVLVSLVCCQPPVLVVGQLNNCQQVVSNVVSLLVVCQVPDPCVVSSLNSVLSSLVSVVVVVCVVVVVVVVVVPPPPDDDDDDDDDDDDDDDDPDDDDDDPPRGGHTLLLSLLSCLQRPLLSHLSSLVSLLVRCVDQVSLVVRPHPSSVSNLNSLQNNLVVLLVQCVVCPPPPPVSNVSSLVSNLSSCVRHNDLQCCQVSHDPSSLVSLLVCLVVVCCCVPPVVSSVVSVSSNVSYPNPDDDPCVVVVVVVVVVVVVVVVVVPPPPDD

Sequence (310 aa):
SSDANSKSITKDAYPQIYWLSPALAESDIKVLRTVSHSLRDREQCREAINFLSTVVLQDFPPQIFLNDTSVLQSLLRLAEDKTHHQDVVIRCLSEFNYSLLRFYHFSNDCASYSGLSSVSLLSQCDSAPTEKSKNIQHAAENEVSRGMSLGDYCGFVLEKIGPEVPGILKLLCYCVPHPEKFWKSNDDRCLILKQGIRTALLRFGGDLVKDKTVDPLKRLQAHIGLFLLLRSAIPKTSAPVILPQEFQMTIYQSLLDPVLQILFPNILAFFRTYVESFEIKNGVPYEDYFKLTESLDAGACFIRTVNWSS

Organism: Lygus hesperus (NCBI:txid30085)